Protein AF-A0A5B8MC47-F1 (afdb_monomer_lite)

Secondary structure (DSSP, 8-state):
-BTTB--EEEEEE-TT-----HHHHHHTTGGGHHHHH-HHHHHHHHHHHHHHHHHHGGGTTSEEEEEEEE-GGGTTSSHHHHHHHHHHHHHHHTT--EEEEES-HHHHHHHHTTT-EEEEEEEEEETTEEEEEEEEEE---------S------PPPS---PPPGGGTTS----HHHHHHHHHHTTT-S---------------------TTS-TT--SS---EEEE-SBTTTBB-S-SSS--B--TTHHHHHHHHHHTT-EEEEE---S-HHHHHHHHHHHS-HHHHTTTSSTTEE-S-SSTHHHHHHHHHHTTGGG-GGGEEEEES-GGGHHHHHTTT--EEE-BTTTB--HHHHHHHHHHHHHH-TT--

Foldseek 3Di:
DPPLDCQWDKDWAALPDDDQDPVNCVVVPVVCCCVVPNPVVVVLVVVVVVVVCVVCVVQSHAIEIGDIDGHPVCPPVCPSVVVCLVSLVLCLVVQHKYKYKDFDPVVVVVVVVVQKDQPDWDWDAGPNDITIMTIIMHGRDPDDPPPDDPPDPPDDPPDDPDPPPSPPNPPDDDPVRVVVVVVVVPDPDDDDDDDDDDDDDDDDDDDDDDQPPDLVPCPDDAAAEEEECALAQFADDDLAGDTDGFPCNQVLLVVCVVVRHQYAYQYLRPCPVCSLVVCVVPYDVVNSVSHPDQLHHYNDPQRLVSLVSNCVVRVCQVFQLSYEYEYQDPVCVVSCVVSVYHYFHAHSVRHHHNVRSVVRNVSSQVRGSNHD

InterPro domains:
  IPR000182 GNAT domain [PF13508] (62-117)
  IPR000182 GNAT domain [PS51186] (65-140)
  IPR016181 Acyl-CoA N-acyltransferase [SSF55729] (60-138)
  IPR023214 HAD superfamily [G3DSA:3.40.50.1000] (202-369)
  IPR036412 HAD-like superfamily [SSF56784] (222-352)
  IPR052523 Trichothecene Biosynthesis Acetyltransferases [PTHR42791] (65-144)

Sequence (372 aa):
MVGGELVCSFMLVPPSMQDISLWAMLVAGILKLPFLFGLARLKRLLRAKSLEEGALNEWGSAFRVERMVVSPAMQGRGIGTRALQLAVEEADAAGQAVALSTNEERNVTFYSRLGFEVAQSMAREIDGESYHVWHMIRKPSSGTSVGGGWWEPRQPARERYGCPRALREVVKMKPADLFAVVMLASTLGSACAVAGSEGNETAAAFRSSAEESEASQCTTRRNVCIFDFDHTLKNGCCYHCCGVLPREAVSAVNECTAKGFDIAIASANLNYNFVRQFLSENFPPELTDKLYTEAVQTGQSYKTKSLTAVLRHYELESNPECAVFFDDLWSNKKYADSVGIPFEKVNPDYGVSMSNVKTGIGKARENCRCGV

pLDDT: mean 70.41, std 23.56, range [21.62, 97.88]

Organism: NCBI:txid1764295

Structure (mmCIF, N/CA/C/O backbone):
data_AF-A0A5B8MC47-F1
#
_entry.id   AF-A0A5B8MC47-F1
#
loop_
_atom_site.group_PDB
_atom_site.id
_atom_site.type_symbol
_atom_site.label_atom_id
_atom_site.label_alt_id
_atom_site.label_comp_id
_atom_site.label_asym_id
_atom_site.label_entity_id
_atom_site.label_seq_id
_atom_site.pdbx_PDB_ins_code
_atom_site.Cartn_x
_atom_site.Cartn_y
_atom_site.Cartn_z
_atom_site.occupancy
_atom_site.B_iso_or_equiv
_atom_site.auth_seq_id
_atom_site.auth_comp_id
_atom_site.auth_asym_id
_atom_site.auth_atom_id
_atom_site.pdbx_PDB_model_num
ATOM 1 N N . MET A 1 1 ? -0.664 0.773 -20.779 1.00 50.91 1 MET A N 1
ATOM 2 C CA . MET A 1 1 ? -1.265 -0.241 -21.676 1.00 50.91 1 MET A CA 1
ATOM 3 C C . MET A 1 1 ? -1.882 0.440 -22.888 1.00 50.91 1 MET A C 1
ATOM 5 O O . MET A 1 1 ? -2.030 1.658 -22.861 1.00 50.91 1 MET A O 1
ATOM 9 N N . VAL A 1 2 ? -2.195 -0.306 -23.948 1.00 56.31 2 VAL A N 1
ATOM 10 C CA . VAL A 1 2 ? -2.880 0.199 -25.156 1.00 56.31 2 VAL A CA 1
ATOM 11 C C . VAL A 1 2 ? -4.042 -0.743 -25.448 1.00 56.31 2 VAL A C 1
ATOM 13 O O . VAL A 1 2 ? -3.845 -1.949 -25.439 1.00 56.31 2 VAL A O 1
ATOM 16 N N . GLY A 1 3 ? -5.257 -0.217 -25.627 1.00 67.06 3 GLY A N 1
ATOM 17 C CA . GLY A 1 3 ? -6.453 -1.030 -25.909 1.00 67.06 3 GLY A CA 1
ATOM 18 C C . GLY A 1 3 ? -6.905 -1.998 -24.801 1.00 67.06 3 GLY A C 1
ATOM 19 O O . GLY A 1 3 ? -7.859 -2.728 -25.023 1.00 67.06 3 GLY A O 1
ATOM 20 N N . GLY A 1 4 ? -6.249 -2.000 -23.633 1.00 66.12 4 GLY A N 1
ATOM 21 C CA . GLY A 1 4 ? -6.413 -3.019 -22.582 1.00 66.12 4 GLY A CA 1
ATOM 22 C C . GLY A 1 4 ? -5.223 -3.985 -22.464 1.00 66.12 4 GLY A C 1
ATOM 23 O O . GLY A 1 4 ? -5.138 -4.733 -21.499 1.00 66.12 4 GLY A O 1
ATOM 24 N N . GLU A 1 5 ? -4.250 -3.937 -23.381 1.00 62.88 5 GLU A N 1
ATOM 25 C CA . GLU A 1 5 ? -3.132 -4.890 -23.424 1.00 62.88 5 GLU A CA 1
ATOM 26 C C . GLU A 1 5 ? -1.832 -4.380 -22.777 1.00 62.88 5 GLU A C 1
ATOM 28 O O . GLU A 1 5 ? -1.440 -3.206 -22.914 1.00 62.88 5 GLU A O 1
ATOM 33 N N . LEU A 1 6 ? -1.100 -5.300 -22.131 1.00 73.69 6 LEU A N 1
ATOM 34 C CA . LEU A 1 6 ? 0.202 -5.055 -21.500 1.00 73.69 6 LEU A CA 1
ATOM 35 C C . LEU A 1 6 ? 1.326 -4.933 -22.540 1.00 73.69 6 LEU A C 1
ATOM 37 O O . LEU A 1 6 ? 2.169 -5.808 -22.712 1.00 73.69 6 LEU A O 1
ATOM 41 N N . VAL A 1 7 ? 1.346 -3.800 -23.240 1.00 82.12 7 VAL A N 1
ATOM 42 C CA . VAL A 1 7 ? 2.331 -3.520 -24.297 1.00 82.12 7 VAL A CA 1
ATOM 43 C C . VAL A 1 7 ? 3.724 -3.126 -23.790 1.00 82.12 7 VAL A C 1
ATOM 45 O O . VAL A 1 7 ? 4.652 -3.071 -24.593 1.00 82.12 7 VAL A O 1
ATOM 48 N N . CYS A 1 8 ? 3.883 -2.810 -22.501 1.00 80.31 8 CYS A N 1
ATOM 49 C CA . CYS A 1 8 ? 5.150 -2.385 -21.897 1.00 80.31 8 CYS A CA 1
ATOM 50 C C . CYS A 1 8 ? 5.141 -2.638 -20.383 1.00 80.31 8 CYS A C 1
ATOM 52 O O . CYS A 1 8 ? 4.118 -2.391 -19.743 1.00 80.31 8 CYS A O 1
ATOM 54 N N . SER A 1 9 ? 6.272 -3.070 -19.822 1.00 84.56 9 SER A N 1
ATOM 55 C CA . SER A 1 9 ? 6.487 -3.271 -18.382 1.00 84.56 9 SER A CA 1
ATOM 56 C C . SER A 1 9 ? 7.957 -3.034 -18.018 1.00 84.56 9 SER A C 1
ATOM 58 O O . SER A 1 9 ? 8.832 -3.289 -18.841 1.00 84.56 9 SER A O 1
ATOM 60 N N . PHE A 1 10 ? 8.224 -2.548 -16.806 1.00 86.62 10 PHE A N 1
ATOM 61 C CA . PHE A 1 10 ? 9.552 -2.464 -16.187 1.00 86.62 10 PHE A CA 1
ATOM 62 C C . PHE A 1 10 ? 9.398 -2.395 -14.661 1.00 86.62 10 PHE A C 1
ATOM 64 O O . PHE A 1 10 ? 8.302 -2.152 -14.155 1.00 86.62 10 PHE A O 1
ATOM 71 N N . MET A 1 11 ? 10.494 -2.569 -13.925 1.00 82.38 11 MET A N 1
ATOM 72 C CA . MET A 1 11 ? 10.589 -2.225 -12.505 1.00 82.38 11 MET A CA 1
ATOM 73 C C . MET A 1 11 ? 11.627 -1.125 -12.307 1.00 82.38 11 MET A C 1
ATOM 75 O O . MET A 1 11 ? 12.711 -1.189 -12.882 1.00 82.38 11 MET A O 1
ATOM 79 N N . LEU A 1 12 ? 11.293 -0.143 -11.471 1.00 82.94 12 LEU A N 1
ATOM 80 C CA . LEU A 1 12 ? 12.236 0.824 -10.922 1.00 82.94 12 LEU A CA 1
ATOM 81 C C . LEU A 1 12 ? 12.471 0.463 -9.455 1.00 82.94 12 LEU A C 1
ATOM 83 O O . LEU A 1 12 ? 11.533 0.461 -8.658 1.00 82.94 12 LEU A O 1
ATOM 87 N N . VAL A 1 13 ? 13.708 0.117 -9.114 1.00 79.06 13 VAL A N 1
ATOM 88 C CA . VAL A 1 13 ? 14.089 -0.374 -7.788 1.00 79.06 13 VAL A CA 1
ATOM 89 C C . VAL A 1 13 ? 14.951 0.686 -7.095 1.00 79.06 13 VAL A C 1
ATOM 91 O O . VAL A 1 13 ? 15.986 1.057 -7.649 1.00 79.06 13 VAL A O 1
ATOM 94 N N . PRO A 1 14 ? 14.556 1.216 -5.922 1.00 76.19 14 PRO A N 1
ATOM 95 C CA . PRO A 1 14 ? 15.336 2.235 -5.225 1.00 76.19 14 PRO A CA 1
ATOM 96 C C . PRO A 1 14 ? 16.608 1.642 -4.592 1.00 76.19 14 PRO A C 1
ATOM 98 O O . PRO A 1 14 ? 16.605 0.464 -4.220 1.00 76.19 14 PRO A O 1
ATOM 101 N N . PRO A 1 15 ? 17.667 2.447 -4.378 1.00 67.62 15 PRO A N 1
ATOM 102 C CA . PRO A 1 15 ? 18.911 1.985 -3.748 1.00 67.62 15 PRO A CA 1
ATOM 103 C C . PRO A 1 15 ? 18.713 1.442 -2.323 1.00 67.62 15 PRO A C 1
ATOM 105 O O . PRO A 1 15 ? 19.468 0.588 -1.869 1.00 67.62 15 PRO A O 1
ATOM 108 N N . SER A 1 16 ? 17.656 1.870 -1.626 1.00 61.38 16 SER A N 1
ATOM 109 C CA . SER A 1 16 ? 17.270 1.350 -0.307 1.00 61.38 16 SER A CA 1
ATOM 110 C C . SER A 1 16 ? 16.748 -0.096 -0.318 1.00 61.38 16 SER A C 1
ATOM 112 O O . SER A 1 16 ? 16.614 -0.697 0.750 1.00 61.38 16 SER A O 1
ATOM 114 N N . MET A 1 17 ? 16.456 -0.680 -1.487 1.00 60.41 17 MET A N 1
ATOM 115 C CA . MET A 1 17 ? 16.008 -2.068 -1.605 1.00 60.41 17 MET A CA 1
ATOM 116 C C . MET A 1 17 ? 17.203 -3.030 -1.679 1.00 60.41 17 MET A C 1
ATOM 118 O O . MET A 1 17 ? 17.739 -3.315 -2.755 1.00 60.41 17 MET A O 1
ATOM 122 N N . GLN A 1 18 ? 17.581 -3.527 -0.498 1.00 53.50 18 GLN A N 1
ATOM 123 C CA . GLN A 1 18 ? 18.556 -4.603 -0.297 1.00 53.50 18 GLN A CA 1
ATOM 124 C C . GLN A 1 18 ? 18.070 -5.942 -0.881 1.00 53.50 18 GLN A C 1
ATOM 126 O O . GLN A 1 18 ? 16.878 -6.134 -1.137 1.00 53.50 18 GLN A O 1
ATOM 131 N N . ASP A 1 19 ? 19.002 -6.878 -1.062 1.00 55.16 19 ASP A N 1
ATOM 132 C CA . ASP A 1 19 ? 18.740 -8.181 -1.672 1.00 55.16 19 ASP A CA 1
ATOM 133 C C . ASP A 1 19 ? 17.694 -9.033 -0.941 1.00 55.16 19 ASP A C 1
ATOM 135 O O . ASP A 1 19 ? 17.570 -9.045 0.287 1.00 55.16 19 ASP A O 1
ATOM 139 N N . ILE A 1 20 ? 16.964 -9.827 -1.730 1.00 57.72 20 ILE A N 1
ATOM 140 C CA . ILE A 1 20 ? 15.978 -10.786 -1.227 1.00 57.72 20 ILE A CA 1
ATOM 141 C C . ILE A 1 20 ? 16.699 -11.826 -0.362 1.00 57.72 20 ILE A C 1
ATOM 143 O O . ILE A 1 20 ? 17.492 -12.624 -0.863 1.00 57.72 20 ILE A O 1
ATOM 147 N N . SER A 1 21 ? 16.396 -11.843 0.938 1.00 58.47 21 SER A N 1
ATOM 148 C CA . SER A 1 21 ? 17.056 -12.741 1.887 1.00 58.47 21 SER A CA 1
ATOM 149 C C . SER A 1 21 ? 16.842 -14.221 1.545 1.00 58.47 21 SER A C 1
ATOM 151 O O . SER A 1 21 ? 15.794 -14.622 1.032 1.00 58.47 21 SER A O 1
ATOM 153 N N . LEU A 1 22 ? 17.809 -15.069 1.914 1.00 59.72 22 LEU A N 1
ATOM 154 C CA . LEU A 1 22 ? 17.725 -16.524 1.720 1.00 59.72 22 LEU A CA 1
ATOM 155 C C . LEU A 1 22 ? 16.450 -17.130 2.336 1.00 59.72 22 LEU A C 1
ATOM 157 O O . LEU A 1 22 ? 15.895 -18.085 1.795 1.00 59.72 22 LEU A O 1
ATOM 161 N N . TRP A 1 23 ? 15.946 -16.546 3.430 1.00 60.00 23 TRP A N 1
ATOM 162 C CA . TRP A 1 23 ? 14.679 -16.952 4.039 1.00 60.00 23 TRP A CA 1
ATOM 163 C C . TRP A 1 23 ? 13.461 -16.558 3.193 1.00 60.00 23 TRP A C 1
ATOM 165 O O . TRP A 1 23 ? 12.565 -17.376 2.995 1.00 60.00 23 TRP A O 1
ATOM 175 N N . ALA A 1 24 ? 13.438 -15.350 2.623 1.00 63.28 24 ALA A N 1
ATOM 176 C CA . ALA A 1 24 ? 12.392 -14.955 1.682 1.00 63.28 24 ALA A CA 1
ATOM 177 C C . ALA A 1 24 ? 12.417 -15.825 0.409 1.00 63.28 24 ALA A C 1
ATOM 179 O O . ALA A 1 24 ? 11.361 -16.224 -0.073 1.00 63.28 24 ALA A O 1
ATOM 180 N N . MET A 1 25 ? 13.602 -16.210 -0.081 1.00 64.62 25 MET A N 1
ATOM 181 C CA . MET A 1 25 ? 13.759 -17.166 -1.188 1.00 64.62 25 MET A CA 1
ATOM 182 C C . MET A 1 25 ? 13.233 -18.570 -0.820 1.00 64.62 25 MET A C 1
ATOM 184 O O . MET A 1 25 ? 12.537 -19.197 -1.622 1.00 64.62 25 MET A O 1
ATOM 188 N N . LEU A 1 26 ? 13.503 -19.051 0.400 1.00 70.69 26 LEU A N 1
ATOM 189 C CA . LEU A 1 26 ? 12.953 -20.305 0.938 1.00 70.69 26 LEU A CA 1
ATOM 190 C C . LEU A 1 26 ? 11.420 -20.283 1.007 1.00 70.69 26 LEU A C 1
ATOM 192 O O . LEU A 1 26 ? 10.779 -21.188 0.472 1.00 70.69 26 LEU A O 1
ATOM 196 N N . VAL A 1 27 ? 10.833 -19.238 1.598 1.00 66.94 27 VAL A N 1
ATOM 197 C CA . VAL A 1 27 ? 9.373 -19.074 1.738 1.00 66.94 27 VAL A CA 1
ATOM 198 C C . VAL A 1 27 ? 8.685 -18.866 0.381 1.00 66.94 27 VAL A C 1
ATOM 200 O O . VAL A 1 27 ? 7.601 -19.401 0.160 1.00 66.94 27 VAL A O 1
ATOM 203 N N . ALA A 1 28 ? 9.340 -18.194 -0.573 1.00 65.50 28 ALA A N 1
ATOM 204 C CA . ALA A 1 28 ? 8.902 -18.114 -1.971 1.00 65.50 28 ALA A CA 1
ATOM 205 C C . ALA A 1 28 ? 9.003 -19.457 -2.730 1.00 65.50 28 ALA A C 1
ATOM 207 O O . ALA A 1 28 ? 8.602 -19.550 -3.889 1.00 65.50 28 ALA A O 1
ATOM 208 N N . GLY A 1 29 ? 9.508 -20.517 -2.090 1.00 71.00 29 GLY A N 1
ATOM 209 C CA . GLY A 1 29 ? 9.496 -21.873 -2.623 1.00 71.00 29 GLY A CA 1
ATOM 210 C C . GLY A 1 29 ? 10.675 -22.216 -3.530 1.00 71.00 29 GLY A C 1
ATOM 211 O O . GLY A 1 29 ? 10.527 -23.103 -4.370 1.00 71.00 29 GLY A O 1
ATOM 212 N N . ILE A 1 30 ? 11.847 -21.583 -3.366 1.00 74.12 30 ILE A N 1
ATOM 213 C CA . ILE A 1 30 ? 13.036 -21.854 -4.202 1.00 74.12 30 ILE A CA 1
ATOM 214 C C . ILE A 1 30 ? 13.433 -23.342 -4.248 1.00 74.12 30 ILE A C 1
ATOM 216 O O . ILE A 1 30 ? 13.920 -23.820 -5.271 1.00 74.12 30 ILE A O 1
ATOM 220 N N . LEU A 1 31 ? 13.131 -24.107 -3.190 1.00 79.50 31 LEU A N 1
ATOM 221 C CA . LEU A 1 31 ? 13.326 -25.563 -3.125 1.00 79.50 31 LEU A CA 1
ATOM 222 C C . LEU A 1 31 ? 12.536 -26.349 -4.190 1.00 79.50 31 LEU A C 1
ATOM 224 O O . LEU A 1 31 ? 12.840 -27.514 -4.422 1.00 79.50 31 LEU A O 1
ATOM 228 N N . LYS A 1 32 ? 11.554 -25.736 -4.866 1.00 78.75 32 LYS A N 1
ATOM 229 C CA . LYS A 1 32 ? 10.827 -26.330 -6.001 1.00 78.75 32 LYS A CA 1
ATOM 230 C C . LYS A 1 32 ? 11.575 -26.181 -7.333 1.00 78.75 32 LYS A C 1
ATOM 232 O O . LYS A 1 32 ? 11.359 -26.984 -8.237 1.00 78.75 32 LYS A O 1
ATOM 237 N N . LEU A 1 33 ? 12.481 -25.205 -7.472 1.00 73.94 33 LEU A N 1
ATOM 238 C CA . LEU A 1 33 ? 13.196 -24.949 -8.732 1.00 73.94 33 LEU A CA 1
ATOM 239 C C . LEU A 1 33 ? 14.068 -26.121 -9.236 1.00 73.94 33 LEU A C 1
ATOM 241 O O . LEU A 1 33 ? 14.064 -26.339 -10.449 1.00 73.94 33 LEU A O 1
ATOM 245 N N . PRO A 1 34 ? 14.764 -26.915 -8.389 1.00 76.25 34 PRO A N 1
ATOM 246 C CA . PRO A 1 34 ? 15.485 -28.106 -8.845 1.00 76.25 34 PRO A CA 1
ATOM 247 C C . PRO A 1 34 ? 14.588 -29.109 -9.580 1.00 76.25 34 PRO A C 1
ATOM 249 O O . PRO A 1 34 ? 15.026 -29.713 -10.554 1.00 76.25 34 PRO A O 1
ATOM 252 N N . PHE A 1 35 ? 13.337 -29.253 -9.136 1.00 77.94 35 PHE A N 1
ATOM 253 C CA . PHE A 1 35 ? 12.362 -30.196 -9.687 1.00 77.94 35 PHE A CA 1
ATOM 254 C C . PHE A 1 35 ? 11.653 -29.650 -10.934 1.00 77.94 35 PHE A C 1
ATOM 256 O O . PHE A 1 35 ? 11.329 -30.416 -11.833 1.00 77.94 35 PHE A O 1
ATOM 263 N N . LEU A 1 36 ? 11.447 -28.331 -11.009 1.00 70.19 36 LEU A N 1
ATOM 264 C CA . LEU A 1 36 ? 10.806 -27.670 -12.152 1.00 70.19 36 LEU A CA 1
ATOM 265 C C . LEU A 1 36 ? 11.757 -27.450 -13.343 1.00 70.19 36 LEU A C 1
ATOM 267 O O . LEU A 1 36 ? 11.320 -27.500 -14.490 1.00 70.19 36 LEU A O 1
ATOM 271 N N . PHE A 1 37 ? 13.049 -27.201 -13.092 1.00 68.25 37 PHE A N 1
ATOM 272 C CA . PHE A 1 37 ? 14.006 -26.790 -14.134 1.00 68.25 37 PHE A CA 1
ATOM 273 C C . PHE A 1 37 ? 15.247 -27.684 -14.247 1.00 68.25 37 PHE A C 1
ATOM 275 O O . PHE A 1 37 ? 15.995 -27.566 -15.219 1.00 68.25 37 PHE A O 1
ATOM 282 N N . GLY A 1 38 ? 15.474 -28.585 -13.291 1.00 78.31 38 GLY A N 1
ATOM 283 C CA . GLY A 1 38 ? 16.689 -29.389 -13.203 1.00 78.31 38 GLY A CA 1
ATOM 284 C C . GLY A 1 38 ? 17.870 -28.616 -12.603 1.00 78.31 38 GLY A C 1
ATOM 285 O O . GLY A 1 38 ? 18.055 -27.416 -12.829 1.00 78.31 38 GLY A O 1
ATOM 286 N N . LEU A 1 39 ? 18.717 -29.330 -11.855 1.00 78.25 39 LEU A N 1
ATOM 287 C CA . LEU A 1 39 ? 19.864 -28.757 -11.135 1.00 78.25 39 LEU A CA 1
ATOM 288 C C . LEU A 1 39 ? 20.823 -27.962 -12.038 1.00 78.25 39 LEU A C 1
ATOM 290 O O . LEU A 1 39 ? 21.340 -26.934 -11.611 1.00 78.25 39 LEU A O 1
ATOM 294 N N . ALA A 1 40 ? 21.030 -28.390 -13.288 1.00 71.31 40 ALA A N 1
ATOM 295 C CA . ALA A 1 40 ? 21.899 -27.691 -14.237 1.00 71.31 40 ALA A CA 1
ATOM 296 C C . ALA A 1 40 ? 21.377 -26.286 -14.597 1.00 71.31 40 ALA A C 1
ATOM 298 O O . ALA A 1 40 ? 22.128 -25.313 -14.522 1.00 71.31 40 ALA A O 1
ATOM 299 N N . ARG A 1 41 ? 20.079 -26.150 -14.918 1.00 66.62 41 ARG A N 1
ATOM 300 C CA . ARG A 1 41 ? 19.482 -24.850 -15.278 1.00 66.62 41 ARG A CA 1
ATOM 301 C C . ARG A 1 41 ? 19.415 -23.916 -14.070 1.00 66.62 41 ARG A C 1
ATOM 303 O O . ARG A 1 41 ? 19.732 -22.737 -14.201 1.00 66.62 41 ARG A O 1
ATOM 310 N N . LEU A 1 42 ? 19.099 -24.452 -12.886 1.00 70.06 42 LEU A N 1
ATOM 311 C CA . LEU A 1 42 ? 19.147 -23.691 -11.634 1.00 70.06 42 LEU A CA 1
ATOM 312 C C . LEU A 1 42 ? 20.570 -23.201 -11.314 1.00 70.06 42 LEU A C 1
ATOM 314 O O . LEU A 1 42 ? 20.747 -22.038 -10.963 1.00 70.06 42 LEU A O 1
ATOM 318 N N . LYS A 1 43 ? 21.595 -24.048 -11.485 1.00 71.00 43 LYS A N 1
ATOM 319 C CA . LYS A 1 43 ? 23.004 -23.667 -11.289 1.00 71.00 43 LYS A CA 1
ATOM 320 C C . LYS A 1 43 ? 23.429 -22.543 -12.242 1.00 71.00 43 LYS A C 1
ATOM 322 O O . LYS A 1 43 ? 24.125 -21.628 -11.806 1.00 71.00 43 LYS A O 1
ATOM 327 N N . ARG A 1 44 ? 22.983 -22.575 -13.505 1.00 66.50 44 ARG A N 1
ATOM 328 C CA . ARG A 1 44 ? 23.232 -21.503 -14.486 1.00 66.50 44 ARG A CA 1
ATOM 329 C C . ARG A 1 44 ? 22.546 -20.188 -14.088 1.00 66.50 44 ARG A C 1
ATOM 331 O O . ARG A 1 44 ? 23.191 -19.145 -14.101 1.00 66.50 44 ARG A O 1
ATOM 338 N N . LEU A 1 45 ? 21.285 -20.246 -13.648 1.00 66.38 45 LEU A N 1
ATOM 339 C CA . LEU A 1 45 ? 20.525 -19.083 -13.166 1.00 66.38 45 LEU A CA 1
ATOM 340 C C . LEU A 1 45 ? 21.169 -18.442 -11.924 1.00 66.38 45 LEU A C 1
ATOM 342 O O . LEU A 1 45 ? 21.353 -17.227 -11.883 1.00 66.38 45 LEU A O 1
ATOM 346 N N . LEU A 1 46 ? 21.554 -19.245 -10.926 1.00 67.94 46 LEU A N 1
ATOM 347 C CA . LEU A 1 46 ? 22.189 -18.743 -9.701 1.00 67.94 46 LEU A CA 1
ATOM 348 C C . LEU A 1 46 ? 23.576 -18.135 -9.968 1.00 67.94 46 LEU A C 1
ATOM 350 O O . LEU A 1 46 ? 23.898 -17.097 -9.396 1.00 67.94 46 LEU A O 1
ATOM 354 N N . ARG A 1 47 ? 24.364 -18.726 -10.880 1.00 66.50 47 ARG A N 1
ATOM 355 C CA . ARG A 1 47 ? 25.626 -18.136 -11.359 1.00 66.50 47 ARG A CA 1
ATOM 356 C C . ARG A 1 47 ? 25.398 -16.767 -11.998 1.00 66.50 47 ARG A C 1
ATOM 358 O O . ARG A 1 47 ? 26.068 -15.816 -11.607 1.00 66.50 47 ARG A O 1
ATOM 365 N N . ALA A 1 48 ? 24.444 -16.657 -12.925 1.00 62.94 48 ALA A N 1
ATOM 366 C CA . ALA A 1 48 ? 24.119 -15.392 -13.583 1.00 62.94 48 ALA A CA 1
ATOM 367 C C . ALA A 1 48 ? 23.737 -14.298 -12.567 1.00 62.94 48 ALA A C 1
ATOM 369 O O . ALA A 1 48 ? 24.308 -13.212 -12.618 1.00 62.94 48 ALA A O 1
ATOM 370 N N . LYS A 1 49 ? 22.881 -14.618 -11.582 1.00 63.75 49 LYS A N 1
ATOM 371 C CA . LYS A 1 49 ? 22.508 -13.701 -10.487 1.00 63.75 49 LYS A CA 1
ATOM 372 C C . LYS A 1 49 ? 23.739 -13.186 -9.722 1.00 63.75 49 LYS A C 1
ATOM 374 O O . LYS A 1 49 ? 23.956 -11.980 -9.667 1.00 63.75 49 LYS A O 1
ATOM 379 N N . SER A 1 50 ? 24.603 -14.091 -9.248 1.00 59.53 50 SER A N 1
ATOM 380 C CA . SER A 1 50 ? 25.821 -13.722 -8.498 1.00 59.53 50 SER A CA 1
ATOM 381 C C . SER A 1 50 ? 26.836 -12.888 -9.294 1.00 59.53 50 SER A C 1
ATOM 383 O O . SER A 1 50 ? 27.634 -12.150 -8.720 1.00 59.53 50 SER A O 1
ATOM 385 N N . LEU A 1 51 ? 26.810 -12.997 -10.625 1.00 57.59 51 LEU A N 1
ATOM 386 C CA . LEU A 1 51 ? 27.676 -12.243 -11.530 1.00 57.59 51 LEU A CA 1
ATOM 387 C C . LEU A 1 51 ? 27.141 -10.828 -11.820 1.00 57.59 51 LEU A C 1
ATOM 389 O O . LEU A 1 51 ? 27.925 -9.952 -12.191 1.00 57.59 51 LEU A O 1
ATOM 393 N N . GLU A 1 52 ? 25.837 -10.603 -11.662 1.00 55.69 52 GLU A N 1
ATOM 394 C CA . GLU A 1 52 ? 25.166 -9.316 -11.879 1.00 55.69 52 GLU A CA 1
ATOM 395 C C . GLU A 1 52 ? 25.159 -8.451 -10.604 1.00 55.69 52 GLU A C 1
ATOM 397 O O . GLU A 1 52 ? 25.471 -7.260 -10.662 1.00 55.69 52 GLU A O 1
ATOM 402 N N . GLU A 1 53 ? 24.930 -9.071 -9.440 1.00 53.69 53 GLU A N 1
ATOM 403 C CA . GLU A 1 53 ? 24.997 -8.434 -8.111 1.00 53.69 53 GLU A CA 1
ATOM 404 C C . GLU A 1 53 ? 26.342 -7.733 -7.864 1.00 53.69 53 GLU A C 1
ATOM 406 O O . GLU A 1 53 ? 26.385 -6.600 -7.384 1.00 53.69 53 GLU A O 1
ATOM 411 N N . GLY A 1 54 ? 27.452 -8.378 -8.239 1.00 53.31 54 GLY A N 1
ATOM 412 C CA . GLY A 1 54 ? 28.800 -7.848 -8.017 1.00 53.31 54 GLY A CA 1
ATOM 413 C C . GLY A 1 54 ? 29.101 -6.528 -8.739 1.00 53.31 54 GLY A C 1
ATOM 414 O O . GLY A 1 54 ? 29.900 -5.751 -8.233 1.00 53.31 54 GLY A O 1
ATOM 415 N N . ALA A 1 55 ? 28.461 -6.257 -9.883 1.00 53.03 55 ALA A N 1
ATOM 416 C CA . ALA A 1 55 ? 28.670 -5.022 -10.647 1.00 53.03 55 ALA A CA 1
ATOM 417 C C . ALA A 1 55 ? 27.703 -3.900 -10.230 1.00 53.03 55 ALA A C 1
ATOM 419 O O . ALA A 1 55 ? 28.078 -2.732 -10.187 1.00 53.03 55 ALA A O 1
ATOM 420 N N . LEU A 1 56 ? 26.457 -4.242 -9.884 1.00 53.12 56 LEU A N 1
ATOM 421 C CA . LEU A 1 56 ? 25.449 -3.252 -9.484 1.00 53.12 56 LEU A CA 1
ATOM 422 C C . LEU A 1 56 ? 25.689 -2.694 -8.070 1.00 53.12 56 LEU A C 1
ATOM 424 O O . LEU A 1 56 ? 25.282 -1.568 -7.786 1.00 53.12 56 LEU A O 1
ATOM 428 N N . ASN A 1 57 ? 26.387 -3.436 -7.204 1.00 54.34 57 ASN A N 1
ATOM 429 C CA . ASN A 1 57 ? 26.741 -2.988 -5.854 1.00 54.34 57 ASN A CA 1
ATOM 430 C C . ASN A 1 57 ? 27.737 -1.811 -5.820 1.00 54.34 57 ASN A C 1
ATOM 432 O O . ASN A 1 57 ? 27.722 -1.046 -4.856 1.00 54.34 57 ASN A O 1
ATOM 436 N N . GLU A 1 58 ? 28.542 -1.590 -6.869 1.00 56.41 58 GLU A N 1
ATOM 437 C CA . GLU A 1 58 ? 29.389 -0.386 -6.975 1.00 56.41 58 GLU A CA 1
ATOM 438 C C . GLU A 1 58 ? 28.558 0.907 -7.100 1.00 56.41 58 GLU A C 1
ATOM 440 O O . GLU A 1 58 ? 29.048 1.997 -6.807 1.00 56.41 58 GLU A O 1
ATOM 445 N N . TRP A 1 59 ? 27.280 0.796 -7.483 1.00 65.50 59 TRP A N 1
ATOM 446 C CA . TRP A 1 59 ? 26.339 1.910 -7.630 1.00 65.50 59 TRP A CA 1
ATOM 447 C C . TRP A 1 59 ? 25.193 1.833 -6.612 1.00 65.50 59 TRP A C 1
ATOM 449 O O . TRP A 1 59 ? 24.051 2.161 -6.926 1.00 65.50 59 TRP A O 1
ATOM 459 N N . GLY A 1 60 ? 25.490 1.435 -5.369 1.00 60.75 60 GLY A N 1
ATOM 460 C CA . GLY A 1 60 ? 24.515 1.270 -4.277 1.00 60.75 60 GLY A CA 1
ATOM 461 C C . GLY A 1 60 ? 23.708 2.517 -3.858 1.00 60.75 60 GLY A C 1
ATOM 462 O O . GLY A 1 60 ? 22.900 2.429 -2.940 1.00 60.75 60 GLY A O 1
ATOM 463 N N . SER A 1 61 ? 23.900 3.668 -4.513 1.00 71.38 61 SER A N 1
ATOM 464 C CA . SER A 1 61 ? 23.100 4.899 -4.381 1.00 71.38 61 SER A CA 1
ATOM 465 C C . SER A 1 61 ? 22.305 5.265 -5.650 1.00 71.38 61 SER A C 1
ATOM 467 O O . SER A 1 61 ? 21.735 6.351 -5.732 1.00 71.38 61 SER A O 1
ATOM 469 N N . ALA A 1 62 ? 22.254 4.379 -6.648 1.00 82.06 62 ALA A N 1
ATOM 470 C CA . ALA A 1 62 ? 21.458 4.545 -7.861 1.00 82.06 62 ALA A CA 1
ATOM 471 C C . ALA A 1 62 ? 20.136 3.763 -7.788 1.00 82.06 62 ALA A C 1
ATOM 473 O O . ALA A 1 62 ? 20.066 2.661 -7.240 1.00 82.06 62 ALA A O 1
ATOM 474 N N . PHE A 1 63 ? 19.091 4.297 -8.420 1.00 85.62 63 PHE A N 1
ATOM 475 C CA . PHE A 1 63 ? 17.925 3.499 -8.792 1.00 85.62 63 PHE A CA 1
ATOM 476 C C . PHE A 1 63 ? 18.314 2.477 -9.867 1.00 85.62 63 PHE A C 1
ATOM 478 O O . PHE A 1 63 ? 19.090 2.799 -10.763 1.00 85.62 63 PHE A O 1
ATOM 485 N N . ARG A 1 64 ? 17.740 1.272 -9.845 1.00 86.50 64 ARG A N 1
ATOM 486 C CA . ARG A 1 64 ? 17.931 0.257 -10.895 1.00 86.50 64 ARG A CA 1
ATOM 487 C C . ARG A 1 64 ? 16.688 0.134 -11.769 1.00 86.50 64 ARG A C 1
ATOM 489 O O . ARG A 1 64 ? 15.584 -0.011 -11.245 1.00 86.50 64 ARG A O 1
ATOM 496 N N . VAL A 1 65 ? 16.860 0.139 -13.090 1.00 87.62 65 VAL A N 1
ATOM 497 C CA . VAL A 1 65 ? 15.820 -0.286 -14.041 1.00 87.62 65 VAL A CA 1
ATOM 498 C C . VAL A 1 65 ? 16.005 -1.772 -14.323 1.00 87.62 65 VAL A C 1
ATOM 500 O O . VAL A 1 65 ? 16.996 -2.184 -14.922 1.00 87.62 65 VAL A O 1
ATOM 503 N N . GLU A 1 66 ? 15.035 -2.581 -13.906 1.00 83.44 66 GLU A N 1
ATOM 504 C CA . GLU A 1 66 ? 15.054 -4.037 -14.050 1.00 83.44 66 GLU A CA 1
ATOM 505 C C . GLU A 1 66 ? 13.888 -4.519 -14.934 1.00 83.44 66 GLU A C 1
ATOM 507 O O . GLU A 1 66 ? 12.786 -3.969 -14.895 1.00 83.44 66 GLU A O 1
ATOM 512 N N . ARG A 1 67 ? 14.108 -5.599 -15.700 1.00 79.31 67 ARG A N 1
ATOM 513 C CA . ARG A 1 67 ? 13.061 -6.343 -16.443 1.00 79.31 67 ARG A CA 1
ATOM 514 C C . ARG A 1 67 ? 12.207 -5.461 -17.374 1.00 79.31 67 ARG A C 1
ATOM 516 O O . ARG A 1 67 ? 10.994 -5.635 -17.464 1.00 79.31 67 ARG A O 1
ATOM 523 N N . MET A 1 68 ? 12.852 -4.524 -18.071 1.00 84.62 68 MET A N 1
ATOM 524 C CA . MET A 1 68 ? 12.232 -3.694 -19.107 1.00 84.62 68 MET A CA 1
ATOM 525 C C . MET A 1 68 ? 11.850 -4.537 -20.334 1.00 84.62 68 MET A C 1
ATOM 527 O O . MET A 1 68 ? 12.701 -5.189 -20.935 1.00 84.62 68 MET A O 1
ATOM 531 N N . VAL A 1 69 ? 10.577 -4.499 -20.730 1.00 85.00 69 VAL A N 1
ATOM 532 C CA . VAL A 1 69 ? 10.037 -5.230 -21.888 1.00 85.00 69 VAL A CA 1
ATOM 533 C C . VAL A 1 69 ? 8.974 -4.409 -22.614 1.00 85.00 69 VAL A C 1
ATOM 535 O O . VAL A 1 69 ? 8.122 -3.779 -21.990 1.00 85.00 69 VAL A O 1
ATOM 538 N N . VAL A 1 70 ? 8.978 -4.479 -23.948 1.00 82.69 70 VAL A N 1
ATOM 539 C CA . VAL A 1 70 ? 7.941 -3.919 -24.834 1.00 82.69 70 VAL A CA 1
ATOM 540 C C . VAL A 1 70 ? 7.443 -5.028 -25.758 1.00 82.69 70 VAL A C 1
ATOM 542 O O . VAL A 1 70 ? 8.256 -5.715 -26.380 1.00 82.69 70 VAL A O 1
ATOM 545 N N . SER A 1 71 ? 6.121 -5.186 -25.874 1.00 80.44 71 SER A N 1
ATOM 546 C CA . SER A 1 71 ? 5.486 -6.182 -26.752 1.00 80.44 71 SER A CA 1
ATOM 547 C C . SER A 1 71 ? 6.008 -6.049 -28.194 1.00 80.44 71 SER A C 1
ATOM 549 O O . SER A 1 71 ? 5.991 -4.929 -28.715 1.00 80.44 71 SER A O 1
ATOM 551 N N . PRO A 1 72 ? 6.456 -7.133 -28.865 1.00 80.75 72 PRO A N 1
ATOM 552 C CA . PRO A 1 72 ? 7.114 -7.060 -30.175 1.00 80.75 72 PRO A CA 1
ATOM 553 C C . PRO A 1 72 ? 6.344 -6.264 -31.238 1.00 80.75 72 PRO A C 1
ATOM 555 O O . PRO A 1 72 ? 6.928 -5.415 -31.905 1.00 80.75 72 PRO A O 1
ATOM 558 N N . ALA A 1 73 ? 5.021 -6.440 -31.330 1.00 82.19 73 ALA A N 1
ATOM 559 C CA . ALA A 1 73 ? 4.166 -5.709 -32.277 1.00 82.19 73 ALA A CA 1
ATOM 560 C C . ALA A 1 73 ? 4.108 -4.182 -32.026 1.00 82.19 73 ALA A C 1
ATOM 562 O O . ALA A 1 73 ? 3.659 -3.415 -32.884 1.00 82.19 73 ALA A O 1
ATOM 563 N N . MET A 1 74 ? 4.557 -3.735 -30.851 1.00 80.06 74 MET A N 1
ATOM 564 C CA . MET A 1 74 ? 4.504 -2.356 -30.359 1.00 80.06 74 MET A CA 1
ATOM 565 C C . MET A 1 74 ? 5.896 -1.720 -30.193 1.00 80.06 74 MET A C 1
ATOM 567 O O . MET A 1 74 ? 5.996 -0.545 -29.827 1.00 80.06 74 MET A O 1
ATOM 571 N N . GLN A 1 75 ? 6.968 -2.455 -30.507 1.00 82.62 75 GLN A N 1
ATOM 572 C CA . GLN A 1 75 ? 8.333 -1.927 -30.575 1.00 82.62 75 GLN A CA 1
ATOM 573 C C . GLN A 1 75 ? 8.482 -0.895 -31.710 1.00 82.62 75 GLN A C 1
ATOM 575 O O . GLN A 1 75 ? 7.626 -0.768 -32.585 1.00 82.62 75 GLN A O 1
ATOM 580 N N . GLY A 1 76 ? 9.529 -0.068 -31.650 1.00 83.19 76 GLY A N 1
ATOM 581 C CA . GLY A 1 76 ? 9.751 1.051 -32.582 1.00 83.19 76 GLY A CA 1
ATOM 582 C C . GLY A 1 76 ? 8.828 2.268 -32.386 1.00 83.19 76 GLY A C 1
ATOM 583 O O . GLY A 1 76 ? 9.209 3.378 -32.738 1.00 83.19 76 GLY A O 1
ATOM 584 N N . ARG A 1 77 ? 7.659 2.116 -31.745 1.00 85.69 77 ARG A N 1
ATOM 585 C CA . ARG A 1 77 ? 6.638 3.177 -31.581 1.00 85.69 77 ARG A CA 1
ATOM 586 C C . ARG A 1 77 ? 6.906 4.176 -30.437 1.00 85.69 77 ARG A C 1
ATOM 588 O O . ARG A 1 77 ? 5.968 4.764 -29.908 1.00 85.69 77 ARG A O 1
ATOM 595 N N . GLY A 1 78 ? 8.149 4.307 -29.967 1.00 85.31 78 GLY A N 1
ATOM 596 C CA . GLY A 1 78 ? 8.528 5.195 -28.848 1.00 85.31 78 GLY A CA 1
ATOM 597 C C . GLY A 1 78 ? 7.961 4.832 -27.461 1.00 85.31 78 GLY A C 1
ATOM 598 O O . GLY A 1 78 ? 8.263 5.511 -26.482 1.00 85.31 78 GLY A O 1
ATOM 599 N N . ILE A 1 79 ? 7.173 3.755 -27.343 1.00 86.44 79 ILE A N 1
ATOM 600 C CA . ILE A 1 79 ? 6.5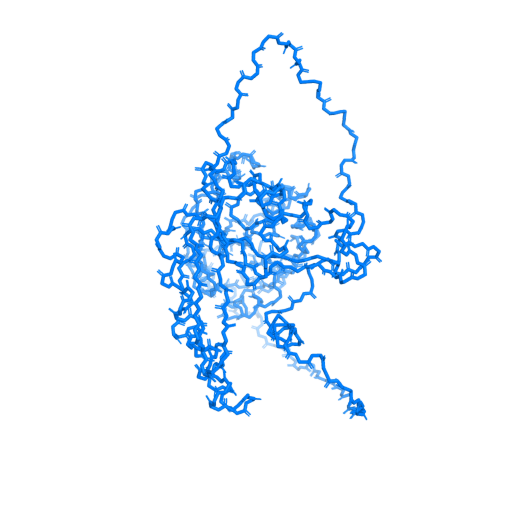05 3.346 -26.093 1.00 86.44 79 ILE A CA 1
ATOM 601 C C . ILE A 1 79 ? 7.514 3.094 -24.968 1.00 86.44 79 ILE A C 1
ATOM 603 O O . ILE A 1 79 ? 7.326 3.602 -23.866 1.00 86.44 79 ILE A O 1
ATOM 607 N N . GLY A 1 80 ? 8.604 2.374 -25.254 1.00 82.38 80 GLY A N 1
ATOM 608 C CA . GLY A 1 80 ? 9.641 2.101 -24.257 1.00 82.38 80 GLY A CA 1
ATOM 609 C C . GLY A 1 80 ? 10.365 3.364 -23.781 1.00 82.38 80 GLY A C 1
ATOM 610 O O . GLY A 1 80 ? 10.606 3.515 -22.588 1.00 82.38 80 GLY A O 1
ATOM 611 N N . THR A 1 81 ? 10.636 4.304 -24.694 1.00 85.88 81 THR A N 1
ATOM 612 C CA . THR A 1 81 ? 11.208 5.621 -24.374 1.00 85.88 81 THR A CA 1
ATOM 613 C C . THR A 1 81 ? 10.293 6.365 -23.406 1.00 85.88 81 THR A C 1
ATOM 615 O O . THR A 1 81 ? 10.738 6.776 -22.344 1.00 85.88 81 THR A O 1
ATOM 618 N N . ARG A 1 82 ? 8.994 6.464 -23.720 1.00 83.56 82 ARG A N 1
ATOM 619 C CA . ARG A 1 82 ? 8.016 7.169 -22.878 1.00 83.56 82 ARG A CA 1
ATOM 620 C C . ARG A 1 82 ? 7.767 6.489 -21.526 1.00 83.56 82 ARG A C 1
ATOM 622 O O . ARG A 1 82 ? 7.439 7.177 -20.569 1.00 83.56 82 ARG A O 1
ATOM 629 N N . ALA A 1 83 ? 7.909 5.167 -21.443 1.00 83.62 83 ALA A N 1
ATOM 630 C CA . ALA A 1 83 ? 7.797 4.432 -20.185 1.00 83.62 83 ALA A CA 1
ATOM 631 C C . ALA A 1 83 ? 8.986 4.715 -19.250 1.00 83.62 83 ALA A C 1
ATOM 633 O O . ALA A 1 83 ? 8.781 5.017 -18.078 1.00 83.62 83 ALA A O 1
ATOM 634 N N . LEU A 1 84 ? 10.213 4.676 -19.779 1.00 87.06 84 LEU A N 1
ATOM 635 C CA . LEU A 1 84 ? 11.428 4.940 -19.001 1.00 87.06 84 LEU A CA 1
ATOM 636 C C . LEU A 1 84 ? 11.649 6.420 -18.700 1.00 87.06 84 LEU A C 1
ATOM 638 O O . LEU A 1 84 ? 12.252 6.731 -17.682 1.00 87.06 84 LEU A O 1
ATOM 642 N N . GLN A 1 85 ? 11.129 7.323 -19.533 1.00 84.62 85 GLN A N 1
ATOM 643 C CA . GLN A 1 85 ? 11.154 8.762 -19.280 1.00 84.62 85 GLN A CA 1
ATOM 644 C C . GLN A 1 85 ? 10.590 9.093 -17.883 1.00 84.62 85 GLN A C 1
ATOM 646 O O . GLN A 1 85 ? 11.228 9.816 -17.131 1.00 84.62 85 GLN A O 1
ATOM 651 N N . LEU A 1 86 ? 9.480 8.454 -17.487 1.00 78.50 86 LEU A N 1
ATOM 652 C CA . LEU A 1 86 ? 8.879 8.599 -16.152 1.00 78.50 86 LEU A CA 1
ATOM 653 C C . LEU A 1 86 ? 9.802 8.099 -15.025 1.00 78.50 86 LEU A C 1
ATOM 655 O O . LEU A 1 86 ? 9.889 8.710 -13.967 1.00 78.50 86 LEU A O 1
ATOM 659 N N . ALA A 1 87 ? 10.499 6.981 -15.252 1.00 77.56 87 ALA A N 1
ATOM 660 C CA . ALA A 1 87 ? 11.432 6.398 -14.285 1.00 77.56 87 ALA A CA 1
ATOM 661 C C . ALA A 1 87 ? 12.705 7.241 -14.107 1.00 77.56 87 ALA A C 1
ATOM 663 O O . ALA A 1 87 ? 13.328 7.240 -13.048 1.00 77.56 87 ALA A O 1
ATOM 664 N N . VAL A 1 88 ? 13.085 7.947 -15.169 1.00 85.00 88 VAL A N 1
ATOM 665 C CA . VAL A 1 88 ? 14.209 8.876 -15.213 1.00 85.00 88 VAL A CA 1
ATOM 666 C C . VAL A 1 88 ? 13.844 10.215 -14.564 1.00 85.00 88 VAL A C 1
ATOM 668 O O . VAL A 1 88 ? 14.640 10.736 -13.791 1.00 85.00 88 VAL A O 1
ATOM 671 N N . GLU A 1 89 ? 12.638 10.731 -14.808 1.00 82.62 89 GLU A N 1
ATOM 672 C CA . GLU A 1 89 ? 12.105 11.950 -14.180 1.00 82.62 89 GLU A CA 1
ATOM 673 C C . GLU A 1 89 ? 11.957 11.800 -12.654 1.00 82.62 89 GLU A C 1
ATOM 675 O O . GLU A 1 89 ? 12.310 12.716 -11.914 1.00 82.62 89 GLU A O 1
ATOM 680 N N . GLU A 1 90 ? 11.527 10.629 -12.172 1.00 76.06 90 GLU A N 1
ATOM 681 C CA . GLU A 1 90 ? 11.490 10.275 -10.741 1.00 76.06 90 GLU A CA 1
ATOM 682 C C . GLU A 1 90 ? 12.889 10.343 -10.092 1.00 76.06 90 GLU A C 1
ATOM 684 O O . GLU A 1 90 ? 13.071 10.942 -9.032 1.00 76.06 90 GLU A O 1
ATOM 689 N N . ALA A 1 91 ? 13.906 9.773 -10.746 1.00 77.31 91 ALA A N 1
ATOM 690 C CA . ALA A 1 91 ? 15.276 9.783 -10.234 1.00 77.31 91 ALA A CA 1
ATOM 691 C C . ALA A 1 91 ? 15.953 11.163 -10.343 1.00 77.31 91 ALA A C 1
ATOM 693 O O . ALA A 1 91 ? 16.697 11.545 -9.439 1.00 77.31 91 ALA A O 1
ATOM 694 N N . ASP A 1 92 ? 15.655 11.932 -11.398 1.00 83.56 92 ASP A N 1
ATOM 695 C CA . ASP A 1 92 ? 16.068 13.334 -11.532 1.00 83.56 92 ASP A CA 1
ATOM 696 C C . ASP A 1 92 ? 15.491 14.185 -10.390 1.00 83.56 92 ASP A C 1
ATOM 698 O O . ASP A 1 92 ? 16.233 14.937 -9.757 1.00 83.56 92 ASP A O 1
ATOM 702 N N . ALA A 1 93 ? 14.203 14.018 -10.066 1.00 76.88 93 ALA A N 1
ATOM 703 C CA . ALA A 1 93 ? 13.555 14.702 -8.945 1.00 76.88 93 ALA A CA 1
ATOM 704 C C . ALA A 1 93 ? 14.149 14.307 -7.579 1.00 76.88 93 ALA A C 1
ATOM 706 O O . ALA A 1 93 ? 14.253 15.147 -6.685 1.00 76.88 93 ALA A O 1
ATOM 707 N N . ALA A 1 94 ? 14.592 13.056 -7.426 1.00 75.44 94 ALA A N 1
ATOM 708 C CA . ALA A 1 94 ? 15.306 12.583 -6.241 1.00 75.44 94 ALA A CA 1
ATOM 709 C C . ALA A 1 94 ? 16.790 13.012 -6.184 1.00 75.44 94 ALA A C 1
ATOM 711 O O . ALA A 1 94 ? 17.449 12.787 -5.168 1.00 75.44 94 ALA A O 1
ATOM 712 N N . GLY A 1 95 ? 17.352 13.584 -7.258 1.00 83.06 95 GLY A N 1
ATOM 713 C CA . GLY A 1 95 ? 18.787 13.872 -7.364 1.00 83.06 95 GLY A CA 1
ATOM 714 C C . GLY A 1 95 ? 19.666 12.611 -7.362 1.00 83.06 95 GLY A C 1
ATOM 715 O O . GLY A 1 95 ? 20.799 12.638 -6.880 1.00 83.06 95 GLY A O 1
ATOM 716 N N . GLN A 1 96 ? 19.142 11.486 -7.853 1.00 84.88 96 GLN A N 1
ATOM 717 C CA . GLN A 1 96 ? 19.787 10.170 -7.835 1.00 84.88 96 GLN A CA 1
ATOM 718 C C . GLN A 1 96 ? 20.165 9.718 -9.252 1.00 84.88 96 GLN A C 1
ATOM 720 O O . GLN A 1 96 ? 19.541 10.098 -10.241 1.00 84.88 96 GLN A O 1
ATOM 725 N N . ALA A 1 97 ? 21.193 8.876 -9.364 1.00 88.75 97 ALA A N 1
ATOM 726 C CA . ALA A 1 97 ? 21.525 8.234 -10.634 1.00 88.75 97 ALA A CA 1
ATOM 727 C C . ALA A 1 97 ? 20.550 7.085 -10.950 1.00 88.75 97 ALA A C 1
ATOM 729 O O . ALA A 1 97 ? 19.946 6.504 -10.045 1.00 88.75 97 ALA A O 1
ATOM 730 N N . VAL A 1 98 ? 20.448 6.714 -12.229 1.00 91.00 98 VAL A N 1
ATOM 731 C CA . VAL A 1 98 ? 19.747 5.501 -12.680 1.00 91.00 98 VAL A CA 1
ATOM 732 C C . VAL A 1 98 ? 20.742 4.556 -13.340 1.00 91.00 98 VAL A C 1
ATOM 734 O O . VAL A 1 98 ? 21.482 4.958 -14.232 1.00 91.00 98 VAL A O 1
ATOM 737 N N . ALA A 1 99 ? 20.735 3.297 -12.927 1.00 89.81 99 ALA A N 1
ATOM 738 C CA . ALA A 1 99 ? 21.567 2.218 -13.431 1.00 89.81 99 ALA A CA 1
ATOM 739 C C . ALA A 1 99 ? 20.728 1.133 -14.120 1.00 89.81 99 ALA A C 1
ATOM 741 O O . ALA A 1 99 ? 19.567 0.907 -13.769 1.00 89.81 99 ALA A O 1
ATOM 742 N N . LEU A 1 100 ? 21.329 0.421 -15.072 1.00 89.31 100 LEU A N 1
ATOM 743 C CA . LEU A 1 100 ? 20.759 -0.782 -15.682 1.00 89.31 100 LEU A CA 1
ATOM 744 C C . LEU A 1 100 ? 21.839 -1.716 -16.232 1.00 89.31 100 LEU A C 1
ATOM 746 O O . LEU A 1 100 ? 22.963 -1.297 -16.517 1.00 89.31 100 LEU A O 1
ATOM 750 N N . SER A 1 101 ? 21.466 -2.977 -16.429 1.00 83.25 101 SER A N 1
ATOM 751 C CA . SER A 1 101 ? 22.196 -3.957 -17.232 1.00 83.25 101 SER A CA 1
ATOM 752 C C . SER A 1 101 ? 21.464 -4.205 -18.557 1.00 83.25 101 SER A C 1
ATOM 754 O O . SER A 1 101 ? 20.235 -4.138 -18.649 1.00 83.25 101 SER A O 1
ATOM 756 N N . THR A 1 102 ? 22.211 -4.505 -19.617 1.00 81.94 102 THR A N 1
ATOM 757 C CA . THR A 1 102 ? 21.651 -5.074 -20.849 1.00 81.94 102 THR A CA 1
ATOM 758 C C . THR A 1 102 ? 22.645 -6.004 -21.533 1.00 81.94 102 THR A C 1
ATOM 760 O O . THR A 1 102 ? 23.853 -5.812 -21.430 1.00 81.94 102 THR A O 1
ATOM 763 N N . ASN A 1 103 ? 22.135 -7.017 -22.231 1.00 78.88 103 ASN A N 1
ATOM 764 C CA . ASN A 1 103 ? 22.911 -8.027 -22.951 1.00 78.88 103 ASN A CA 1
ATOM 765 C C . ASN A 1 103 ? 22.755 -7.951 -24.483 1.00 78.88 103 ASN A C 1
ATOM 767 O O . ASN A 1 103 ? 23.267 -8.814 -25.191 1.00 78.88 103 ASN A O 1
ATOM 771 N N . GLU A 1 104 ? 22.069 -6.931 -25.013 1.00 77.38 104 GLU A N 1
ATOM 772 C CA . GLU A 1 104 ? 21.954 -6.698 -26.458 1.00 77.38 104 GLU A CA 1
ATOM 773 C C . GLU A 1 104 ? 22.438 -5.289 -26.830 1.00 77.38 104 GLU A C 1
ATOM 775 O O . GLU A 1 104 ? 21.939 -4.287 -26.314 1.00 77.38 104 GLU A O 1
ATOM 780 N N . GLU A 1 105 ? 23.333 -5.191 -27.812 1.00 78.88 105 GLU A N 1
ATOM 781 C CA . GLU A 1 105 ? 23.911 -3.920 -28.278 1.00 78.88 105 GLU A CA 1
ATOM 782 C C . GLU A 1 105 ? 22.853 -2.925 -28.801 1.00 78.88 105 GLU A C 1
ATOM 784 O O . GLU A 1 105 ? 22.936 -1.717 -28.561 1.00 78.88 105 GLU A O 1
ATOM 789 N N . ARG A 1 106 ? 21.780 -3.424 -29.438 1.00 77.69 106 ARG A N 1
ATOM 790 C CA . ARG A 1 106 ? 20.648 -2.588 -29.888 1.00 77.69 106 ARG A CA 1
ATOM 791 C C . ARG A 1 106 ? 20.006 -1.797 -28.741 1.00 77.69 106 ARG A C 1
ATOM 793 O O . ARG A 1 106 ? 19.524 -0.685 -28.960 1.00 77.69 106 ARG A O 1
ATOM 800 N N . ASN A 1 107 ? 20.026 -2.345 -27.523 1.00 85.50 107 ASN A N 1
ATOM 801 C CA . ASN 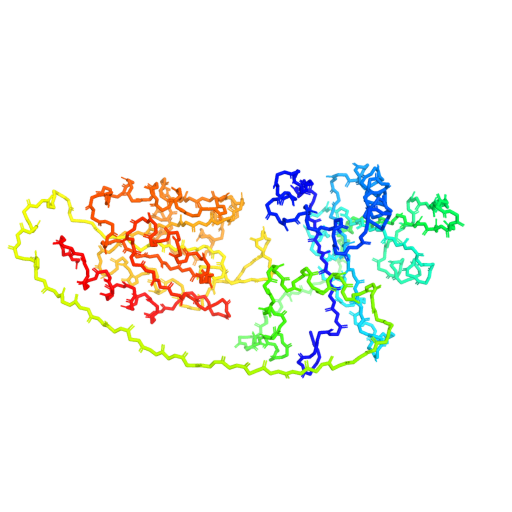A 1 107 ? 19.442 -1.705 -26.352 1.00 85.50 107 ASN A CA 1
ATOM 802 C C . ASN A 1 107 ? 20.360 -0.608 -25.805 1.00 85.50 107 ASN A C 1
ATOM 804 O O . ASN A 1 107 ? 19.852 0.410 -25.349 1.00 85.50 107 ASN A O 1
ATOM 808 N N . VAL A 1 108 ? 21.685 -0.735 -25.948 1.00 86.44 108 VAL A N 1
ATOM 809 C CA . VAL A 1 108 ? 22.647 0.338 -25.624 1.00 86.44 108 VAL A CA 1
ATOM 810 C C . VAL A 1 108 ? 22.304 1.607 -26.411 1.00 86.44 108 VAL A C 1
ATOM 812 O O . VAL A 1 108 ? 22.126 2.675 -25.831 1.00 86.44 108 VAL A O 1
ATOM 815 N N . THR A 1 109 ? 22.067 1.477 -27.721 1.00 86.69 109 THR A N 1
ATOM 816 C CA . THR A 1 109 ? 21.642 2.602 -28.580 1.00 86.69 109 THR A CA 1
ATOM 817 C C . THR A 1 109 ? 20.287 3.195 -28.162 1.00 86.69 109 THR A C 1
ATOM 819 O O . THR A 1 109 ? 20.053 4.392 -28.335 1.00 86.69 109 THR A O 1
ATOM 822 N N . PHE A 1 110 ? 19.377 2.385 -27.615 1.00 89.19 110 PHE A N 1
ATOM 823 C CA . PHE A 1 110 ? 18.090 2.845 -27.088 1.00 89.19 110 PHE A CA 1
ATOM 824 C C . PHE A 1 110 ? 18.246 3.600 -25.757 1.00 89.19 110 PHE A C 1
ATOM 826 O O . PHE A 1 110 ? 17.699 4.694 -25.620 1.00 89.19 110 PHE A O 1
ATOM 833 N N . TYR A 1 111 ? 19.030 3.075 -24.813 1.00 92.69 111 TYR A N 1
ATOM 834 C CA . TYR A 1 111 ? 19.257 3.697 -23.507 1.00 92.69 111 TYR A CA 1
ATOM 835 C C . TYR A 1 111 ? 20.116 4.967 -23.599 1.00 92.69 111 TYR A C 1
ATOM 837 O O . TYR A 1 111 ? 19.809 5.955 -22.934 1.00 92.69 111 TYR A O 1
ATOM 845 N N . SER A 1 112 ? 21.124 5.033 -24.475 1.00 89.69 112 SER A N 1
ATOM 846 C CA . SER A 1 112 ? 21.915 6.264 -24.639 1.00 89.69 112 SER A CA 1
ATOM 847 C C . SER A 1 112 ? 21.106 7.444 -25.191 1.00 89.69 112 SER A C 1
ATOM 849 O O . SER A 1 112 ? 21.412 8.589 -24.871 1.00 89.69 112 SER A O 1
ATOM 851 N N . ARG A 1 113 ? 19.996 7.203 -25.909 1.00 88.25 113 ARG A N 1
ATOM 852 C CA . ARG A 1 113 ? 19.038 8.263 -26.301 1.00 88.25 113 ARG A CA 1
ATOM 853 C C . ARG A 1 113 ? 18.231 8.834 -25.127 1.00 88.25 113 ARG A C 1
ATOM 855 O O . ARG A 1 113 ? 17.637 9.894 -25.277 1.00 88.25 113 ARG A O 1
ATOM 862 N N . LEU A 1 114 ? 18.210 8.147 -23.983 1.00 89.06 114 LEU A N 1
ATOM 863 C CA . LEU A 1 114 ? 17.630 8.611 -22.715 1.00 89.06 114 LEU A CA 1
ATOM 864 C C . LEU A 1 114 ? 18.686 9.250 -21.784 1.00 89.06 114 LEU A C 1
ATOM 866 O O . LEU A 1 114 ? 18.350 9.670 -20.678 1.00 89.06 114 LEU A O 1
ATOM 870 N N . GLY A 1 115 ? 19.953 9.333 -22.213 1.00 91.06 115 GLY A N 1
ATOM 871 C CA . GLY A 1 115 ? 21.065 9.888 -21.430 1.00 91.06 115 GLY A CA 1
ATOM 872 C C . GLY A 1 115 ? 21.874 8.864 -20.623 1.00 91.06 115 GLY A C 1
ATOM 873 O O . GLY A 1 115 ? 22.611 9.262 -19.727 1.00 91.06 115 GLY A O 1
ATOM 874 N N . PHE A 1 116 ? 21.748 7.561 -20.900 1.00 93.00 116 PHE A N 1
ATOM 875 C CA . PHE A 1 116 ? 22.570 6.535 -20.246 1.00 93.00 116 PHE A CA 1
ATOM 876 C C . PHE A 1 116 ? 23.929 6.356 -20.945 1.00 93.00 116 PHE A C 1
ATOM 878 O O . PHE A 1 116 ? 24.003 6.043 -22.137 1.00 93.00 116 PHE A O 1
ATOM 885 N N . GLU A 1 117 ? 25.006 6.495 -20.181 1.00 92.31 117 GLU A N 1
ATOM 886 C CA . GLU A 1 117 ? 26.391 6.263 -20.593 1.00 92.31 117 GLU A CA 1
ATOM 887 C C . GLU A 1 117 ? 26.782 4.805 -20.282 1.00 92.31 117 GLU A C 1
ATOM 889 O O . GLU A 1 117 ? 26.370 4.251 -19.261 1.00 92.31 117 GLU A O 1
ATOM 894 N N . VAL A 1 118 ? 27.584 4.160 -21.138 1.00 91.44 118 VAL A N 1
ATOM 895 C CA . VAL A 1 118 ? 28.186 2.854 -20.810 1.00 91.44 118 VAL A CA 1
ATOM 896 C C . VAL A 1 118 ? 29.308 3.093 -19.803 1.00 91.44 118 VAL A C 1
ATOM 898 O O . VAL A 1 118 ? 30.343 3.649 -20.162 1.00 91.44 118 VAL A O 1
ATOM 901 N N . ALA A 1 119 ? 29.108 2.670 -18.557 1.00 84.75 119 ALA A N 1
ATOM 902 C CA . ALA A 1 119 ? 30.117 2.790 -17.505 1.00 84.75 119 ALA A CA 1
ATOM 903 C C . ALA A 1 119 ? 30.981 1.525 -17.381 1.00 84.75 119 ALA A C 1
ATOM 905 O O . ALA A 1 119 ? 32.147 1.612 -17.007 1.00 84.75 119 ALA A O 1
ATOM 906 N N . GLN A 1 120 ? 30.444 0.359 -17.753 1.00 80.06 120 GLN A N 1
ATOM 907 C CA . GLN A 1 120 ? 31.215 -0.875 -17.880 1.00 80.06 120 GLN A CA 1
ATOM 908 C C . GLN A 1 120 ? 30.648 -1.738 -19.013 1.00 80.06 120 GLN A C 1
ATOM 910 O O . GLN A 1 120 ? 29.433 -1.823 -19.196 1.00 80.06 120 GLN A O 1
ATOM 915 N N . SER A 1 121 ? 31.513 -2.418 -19.760 1.00 81.56 121 SER A N 1
ATOM 916 C CA . SER A 1 121 ? 31.114 -3.500 -20.660 1.00 81.56 121 SER A CA 1
ATOM 917 C C . SER A 1 121 ? 32.055 -4.686 -20.496 1.00 81.56 121 SER A C 1
ATOM 919 O O . SER A 1 121 ? 33.236 -4.526 -20.185 1.00 81.56 121 SER A O 1
ATOM 921 N N . MET A 1 122 ? 31.517 -5.893 -20.643 1.00 76.56 122 MET A N 1
ATOM 922 C CA . MET A 1 122 ? 32.251 -7.130 -20.399 1.00 76.56 122 MET A CA 1
ATOM 923 C C . MET A 1 122 ? 31.748 -8.258 -21.294 1.00 76.56 122 MET A C 1
ATOM 925 O O . MET A 1 122 ? 30.543 -8.422 -21.481 1.00 76.56 122 MET A O 1
ATOM 929 N N . ALA A 1 123 ? 32.679 -9.059 -21.805 1.00 74.69 123 ALA A N 1
ATOM 930 C CA . ALA A 1 123 ? 32.393 -10.393 -22.315 1.00 74.69 123 ALA A CA 1
ATOM 931 C C . ALA A 1 123 ? 32.592 -11.399 -21.172 1.00 74.69 123 ALA A C 1
ATOM 933 O O . ALA A 1 123 ? 33.586 -11.327 -20.447 1.00 74.69 123 ALA A O 1
ATOM 934 N N . ARG A 1 124 ? 31.655 -12.332 -21.000 1.00 66.06 124 ARG A N 1
ATOM 935 C CA . ARG A 1 124 ? 31.729 -13.425 -20.025 1.00 66.06 124 ARG A CA 1
ATOM 936 C C . ARG A 1 124 ? 31.305 -14.726 -20.690 1.00 66.06 124 ARG A C 1
ATOM 938 O O . ARG A 1 124 ? 30.217 -14.806 -21.250 1.00 66.06 124 ARG A O 1
ATOM 945 N N . GLU A 1 125 ? 32.141 -15.749 -20.591 1.00 64.69 125 GLU A N 1
ATOM 946 C CA . GLU A 1 125 ? 31.782 -17.101 -21.014 1.00 64.69 125 GLU A CA 1
ATOM 947 C C . GLU A 1 125 ? 31.068 -17.822 -19.861 1.00 64.69 125 GLU A C 1
ATOM 949 O O . GLU A 1 125 ? 31.570 -17.860 -18.734 1.00 64.69 125 GLU A O 1
ATOM 954 N N . ILE A 1 126 ? 29.879 -18.371 -20.117 1.00 62.50 126 ILE A N 1
ATOM 955 C CA . ILE A 1 126 ? 29.107 -19.139 -19.136 1.00 62.50 126 ILE A CA 1
ATOM 956 C C . ILE A 1 126 ? 28.723 -20.472 -19.772 1.00 62.50 126 ILE A C 1
ATOM 958 O O . ILE A 1 126 ? 27.918 -20.523 -20.695 1.00 62.50 126 ILE A O 1
ATOM 962 N N . ASP A 1 127 ? 29.303 -21.555 -19.247 1.00 60.69 127 ASP A N 1
ATOM 963 C CA . ASP A 1 127 ? 29.044 -22.938 -19.670 1.00 60.69 127 ASP A CA 1
ATOM 964 C C . ASP A 1 127 ? 29.213 -23.175 -21.197 1.00 60.69 127 ASP A C 1
ATOM 966 O O . ASP A 1 127 ? 28.535 -24.021 -21.776 1.00 60.69 127 ASP A O 1
ATOM 970 N N . GLY A 1 128 ? 30.149 -22.448 -21.831 1.00 64.69 128 GLY A N 1
ATOM 971 C CA . GLY A 1 128 ? 30.501 -22.538 -23.259 1.00 64.69 128 GLY A CA 1
ATOM 972 C C . GLY A 1 128 ? 29.828 -21.503 -24.173 1.00 64.69 128 GLY A C 1
ATOM 973 O O . GLY A 1 128 ? 30.132 -21.449 -25.363 1.00 64.69 128 GLY A O 1
ATOM 974 N N . GLU A 1 129 ? 28.926 -20.673 -23.642 1.00 59.53 129 GLU A N 1
ATOM 975 C CA . GLU A 1 129 ? 28.248 -19.599 -24.380 1.00 59.53 129 GLU A CA 1
ATOM 976 C C . GLU A 1 129 ? 28.839 -18.227 -23.994 1.00 59.53 129 GLU A C 1
ATOM 978 O O . GLU A 1 129 ? 28.956 -17.903 -22.809 1.00 59.53 129 GLU A O 1
ATOM 983 N N . SER A 1 130 ? 29.204 -17.402 -24.983 1.00 68.75 130 SER A N 1
ATOM 984 C CA . SER A 1 130 ? 29.709 -16.037 -24.757 1.00 68.75 130 SER A CA 1
ATOM 985 C C . SER A 1 130 ? 28.568 -15.032 -24.608 1.00 68.75 130 SER A C 1
ATOM 987 O O . SER A 1 130 ? 27.829 -14.769 -25.556 1.00 68.75 130 SER A O 1
ATOM 989 N N . TYR A 1 131 ? 28.473 -14.411 -23.435 1.00 67.50 131 TYR A N 1
ATOM 990 C CA . TYR A 1 131 ? 27.514 -13.357 -23.118 1.00 67.50 131 TYR A CA 1
ATOM 991 C C . TYR A 1 131 ? 28.225 -12.008 -23.000 1.00 67.50 131 TYR A C 1
ATOM 993 O O . TYR A 1 131 ? 29.142 -11.851 -22.194 1.00 67.50 131 TYR A O 1
ATOM 1001 N N . HIS A 1 132 ? 27.775 -11.013 -23.761 1.00 75.94 132 HIS A N 1
ATOM 1002 C CA . HIS A 1 132 ? 28.146 -9.620 -23.516 1.00 75.94 132 HIS A CA 1
ATOM 1003 C C . HIS A 1 132 ? 27.150 -8.978 -22.553 1.00 75.94 132 HIS A C 1
ATOM 1005 O O . HIS A 1 132 ? 25.945 -9.197 -22.666 1.00 75.94 132 HIS A O 1
ATOM 1011 N N . VAL A 1 133 ? 27.655 -8.177 -21.616 1.00 80.50 133 VAL A N 1
ATOM 1012 C CA . VAL A 1 133 ? 26.847 -7.347 -20.718 1.00 80.50 133 VAL A CA 1
ATOM 1013 C C . VAL A 1 133 ? 27.402 -5.928 -20.730 1.00 80.50 133 VAL A C 1
ATOM 1015 O O . VAL A 1 133 ? 28.603 -5.717 -20.554 1.00 80.50 133 VAL A O 1
ATOM 1018 N N . TRP A 1 134 ? 26.513 -4.960 -20.922 1.00 82.38 134 TRP A N 1
ATOM 1019 C CA . TRP A 1 134 ? 26.761 -3.538 -20.728 1.00 82.38 134 TRP A CA 1
ATOM 1020 C C . TRP A 1 134 ? 26.043 -3.099 -19.454 1.00 82.38 134 TRP A C 1
ATOM 1022 O O . TRP A 1 134 ? 24.820 -3.223 -19.356 1.00 82.38 134 TRP A O 1
ATOM 1032 N N . HIS A 1 135 ? 26.795 -2.567 -18.495 1.00 85.62 135 HIS A N 1
ATOM 1033 C CA . HIS A 1 135 ? 26.249 -1.847 -17.354 1.00 85.62 135 HIS A CA 1
ATOM 1034 C C . HIS A 1 135 ? 26.278 -0.354 -17.687 1.00 85.62 135 HIS A C 1
ATOM 1036 O O . HIS A 1 135 ? 27.330 0.222 -17.992 1.00 85.62 135 HIS A O 1
ATOM 1042 N N . MET A 1 136 ? 25.103 0.266 -17.676 1.00 89.56 136 MET A N 1
ATOM 1043 C CA . MET A 1 136 ? 24.911 1.649 -18.097 1.00 89.56 136 MET A CA 1
ATOM 1044 C C . MET A 1 136 ? 24.372 2.483 -16.945 1.00 89.56 136 MET A C 1
ATOM 1046 O O . MET A 1 136 ? 23.522 2.017 -16.185 1.00 89.56 136 MET A O 1
ATOM 1050 N N . ILE A 1 137 ? 24.836 3.726 -16.847 1.00 91.25 137 ILE A N 1
ATOM 1051 C CA . ILE A 1 137 ? 24.424 4.669 -15.810 1.00 91.25 137 ILE A CA 1
ATOM 1052 C C . ILE A 1 137 ? 24.025 6.005 -16.433 1.00 91.25 137 ILE A C 1
ATOM 1054 O O . ILE A 1 137 ? 24.653 6.493 -17.371 1.00 91.25 137 ILE A O 1
ATOM 1058 N N . ARG A 1 138 ? 22.980 6.619 -15.892 1.00 92.94 138 ARG A N 1
ATOM 1059 C CA . ARG A 1 138 ? 22.577 7.993 -16.166 1.00 92.94 138 ARG A CA 1
ATOM 1060 C C . ARG A 1 138 ? 22.704 8.792 -14.875 1.00 92.94 138 ARG A C 1
ATOM 1062 O O . ARG A 1 138 ? 22.113 8.431 -13.858 1.00 92.94 138 ARG A O 1
ATOM 1069 N N . LYS A 1 139 ? 23.463 9.885 -14.919 1.00 90.62 139 LYS A N 1
ATOM 1070 C CA . LYS A 1 139 ? 23.558 10.862 -13.821 1.00 90.62 139 LYS A CA 1
ATOM 1071 C C . LYS A 1 139 ? 22.248 11.669 -13.734 1.00 90.62 139 LYS A C 1
ATOM 1073 O O . LYS A 1 139 ? 21.584 11.812 -14.765 1.00 90.62 139 LYS A O 1
ATOM 1078 N N . PRO A 1 140 ? 21.863 12.197 -12.560 1.00 89.94 140 PRO A N 1
ATOM 1079 C CA . PRO A 1 140 ? 20.726 13.104 -12.473 1.00 89.94 140 PRO A CA 1
ATOM 1080 C C . PRO A 1 140 ? 20.998 14.372 -13.293 1.00 89.94 140 PRO A C 1
ATOM 1082 O O . PRO A 1 140 ? 22.108 14.911 -13.284 1.00 89.94 140 PRO A O 1
ATOM 1085 N N . SER A 1 141 ? 19.980 14.860 -13.993 1.00 83.31 141 SER A N 1
ATOM 1086 C CA . SER A 1 141 ? 20.029 16.122 -14.725 1.00 83.31 141 SER A CA 1
ATOM 1087 C C . SER A 1 141 ? 19.973 17.276 -13.732 1.00 83.31 141 SER A C 1
ATOM 1089 O O . SER A 1 141 ? 18.908 17.613 -13.218 1.00 83.31 141 SER A O 1
ATOM 1091 N N . SER A 1 142 ? 21.118 17.912 -13.474 1.00 56.81 142 SER A N 1
ATOM 1092 C CA . SER A 1 142 ? 21.177 19.163 -12.715 1.00 56.81 142 SER A CA 1
ATOM 1093 C C . SER A 1 142 ? 20.273 20.197 -13.389 1.00 56.81 142 SER A C 1
ATOM 1095 O O . SER A 1 142 ? 20.568 20.623 -14.507 1.00 56.81 142 SER A O 1
ATOM 1097 N N . GLY A 1 143 ? 19.165 20.563 -12.738 1.00 46.03 143 GLY A N 1
ATOM 1098 C CA . GLY A 1 143 ? 18.122 21.389 -13.343 1.00 46.03 143 GLY A CA 1
ATOM 1099 C C . GLY A 1 143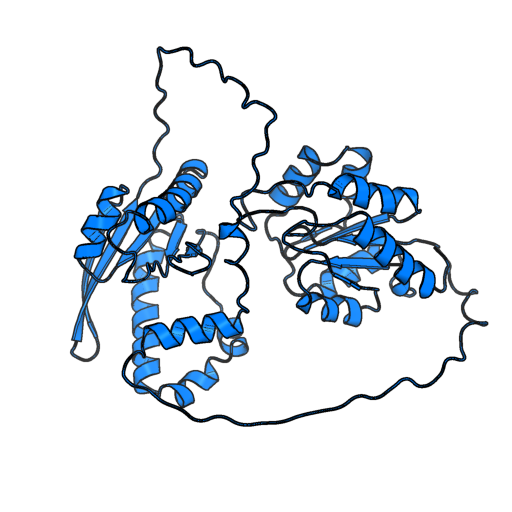 ? 18.666 22.714 -13.871 1.00 46.03 143 GLY A C 1
ATOM 1100 O O . GLY A 1 143 ? 19.017 23.599 -13.092 1.00 46.03 143 GLY A O 1
ATOM 1101 N N . THR A 1 144 ? 18.726 22.855 -15.197 1.00 33.62 144 THR A N 1
ATOM 1102 C CA . THR A 1 144 ? 19.183 24.088 -15.841 1.00 33.62 144 THR A CA 1
ATOM 1103 C C . THR A 1 144 ? 18.219 25.218 -15.509 1.00 33.62 144 THR A C 1
ATOM 1105 O O . THR A 1 144 ? 17.071 25.227 -15.954 1.00 33.62 144 THR A O 1
ATOM 1108 N N . SER A 1 145 ? 18.705 26.206 -14.763 1.00 35.75 145 SER A N 1
ATOM 1109 C CA . SER A 1 145 ? 18.012 27.463 -14.509 1.00 35.75 145 SER A CA 1
ATOM 1110 C C . SER A 1 145 ? 17.929 28.291 -15.796 1.00 35.75 145 SER A C 1
ATOM 1112 O O . SER A 1 145 ? 18.768 29.148 -16.074 1.00 35.75 145 SER A O 1
ATOM 1114 N N . VAL A 1 146 ? 16.897 28.034 -16.606 1.00 36.22 146 VAL A N 1
ATOM 1115 C CA . VAL A 1 146 ? 16.583 28.828 -17.803 1.00 36.22 146 VAL A CA 1
ATOM 1116 C C . VAL A 1 146 ? 16.104 30.217 -17.370 1.00 36.22 146 VAL A C 1
ATOM 1118 O O . VAL A 1 146 ? 14.917 30.456 -17.153 1.00 36.22 146 VAL A O 1
ATOM 1121 N N . GLY A 1 147 ? 17.050 31.139 -17.201 1.00 27.28 147 GLY A N 1
ATOM 1122 C CA . GLY A 1 147 ? 16.763 32.547 -16.949 1.00 27.28 147 GLY A CA 1
ATOM 1123 C C . GLY A 1 147 ? 16.229 33.264 -18.194 1.00 27.28 147 GLY A C 1
ATOM 1124 O O . GLY A 1 147 ? 16.499 32.862 -19.323 1.00 27.28 147 GLY A O 1
ATOM 1125 N N . GLY A 1 148 ? 15.519 34.377 -17.986 1.00 31.12 148 GLY A N 1
ATOM 1126 C CA . GLY A 1 148 ? 15.223 35.338 -19.058 1.00 31.12 148 GLY A CA 1
ATOM 1127 C C . GLY A 1 148 ? 13.863 35.218 -19.755 1.00 31.12 148 GLY A C 1
ATOM 1128 O O . GLY A 1 148 ? 13.675 35.848 -20.791 1.00 31.12 148 GLY A O 1
ATOM 1129 N N . GLY A 1 149 ? 12.895 34.482 -19.199 1.00 23.81 149 GLY A N 1
ATOM 1130 C CA . GLY A 1 149 ? 11.516 34.475 -19.702 1.00 23.81 149 GLY A CA 1
ATOM 1131 C C . GLY A 1 149 ? 10.495 34.287 -18.584 1.00 23.81 149 GLY A C 1
ATOM 1132 O O . GLY A 1 149 ? 10.459 33.231 -17.958 1.00 23.81 149 GLY A O 1
ATOM 1133 N N . TRP A 1 150 ? 9.651 35.296 -18.342 1.00 23.00 150 TRP A N 1
ATOM 1134 C CA . TRP A 1 150 ? 8.545 35.206 -17.381 1.00 23.00 150 TRP A CA 1
ATOM 1135 C C . TRP A 1 150 ? 7.432 34.308 -17.934 1.00 23.00 150 TRP A C 1
ATOM 1137 O O . TRP A 1 150 ? 6.449 34.789 -18.499 1.00 23.00 150 TRP A O 1
ATOM 1147 N N . TRP A 1 151 ? 7.574 32.992 -17.762 1.00 23.30 151 TRP A N 1
ATOM 1148 C CA . TRP A 1 151 ? 6.416 32.106 -17.778 1.00 23.30 151 TRP A CA 1
ATOM 1149 C C . TRP A 1 151 ? 5.758 32.189 -16.396 1.00 23.30 151 TRP A C 1
ATOM 1151 O O . TRP A 1 151 ? 6.177 31.568 -15.423 1.00 23.30 151 TRP A O 1
ATOM 1161 N N . GLU A 1 152 ? 4.741 33.036 -16.284 1.00 22.17 152 GLU A N 1
ATOM 1162 C CA . GLU A 1 152 ? 3.857 32.989 -15.127 1.00 22.17 152 GLU A CA 1
ATOM 1163 C C . GLU A 1 152 ? 3.056 31.676 -15.201 1.00 22.17 152 GLU A C 1
ATOM 1165 O O . GLU A 1 152 ? 2.522 31.354 -16.274 1.00 22.17 152 GLU A O 1
ATOM 1170 N 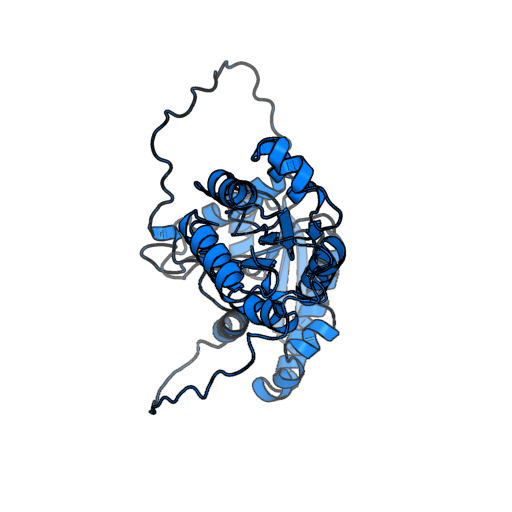N . PRO A 1 153 ? 2.974 30.877 -14.119 1.00 28.31 153 PRO A N 1
ATOM 1171 C CA . PRO A 1 153 ? 2.241 29.624 -14.143 1.00 28.31 153 PRO A CA 1
ATOM 1172 C C . PRO A 1 153 ? 0.744 29.912 -14.263 1.00 28.31 153 PRO A C 1
ATOM 1174 O O . PRO A 1 153 ? 0.036 30.068 -13.266 1.00 28.31 153 PRO A O 1
ATOM 1177 N N . ARG A 1 154 ? 0.241 29.936 -15.506 1.00 24.30 154 ARG A N 1
ATOM 1178 C CA . ARG A 1 154 ? -1.192 29.816 -15.784 1.00 24.30 154 ARG A CA 1
ATOM 1179 C C . ARG A 1 154 ? -1.686 28.579 -15.052 1.00 24.30 154 ARG A C 1
ATOM 1181 O O . ARG A 1 154 ? -1.362 27.461 -15.455 1.00 24.30 154 ARG A O 1
ATOM 1188 N N . GLN A 1 155 ? -2.455 28.790 -13.985 1.00 26.08 155 GLN A N 1
ATOM 1189 C CA . GLN A 1 155 ? -3.092 27.699 -13.263 1.00 26.08 155 GLN A CA 1
ATOM 1190 C C . GLN A 1 155 ? -3.837 26.835 -14.289 1.00 26.08 155 GLN A C 1
ATOM 1192 O O . GLN A 1 155 ? -4.607 27.393 -15.082 1.00 26.08 155 GLN A O 1
ATOM 1197 N N . PRO A 1 156 ? -3.618 25.507 -14.325 1.00 27.31 156 PRO A N 1
ATOM 1198 C CA . PRO A 1 156 ? -4.427 24.654 -15.174 1.00 27.31 156 PRO A CA 1
ATOM 1199 C C . PRO A 1 156 ? -5.884 24.866 -14.764 1.00 27.31 156 PRO A C 1
ATOM 1201 O O . PRO A 1 156 ? -6.221 24.793 -13.578 1.00 27.31 156 PRO A O 1
ATOM 1204 N N . ALA A 1 157 ? -6.736 25.195 -15.738 1.00 24.53 157 ALA A N 1
ATOM 1205 C CA . ALA A 1 157 ? -8.153 25.414 -15.484 1.00 24.53 157 ALA A CA 1
ATOM 1206 C C . ALA A 1 157 ? -8.734 24.206 -14.730 1.00 24.53 157 ALA A C 1
ATOM 1208 O O . ALA A 1 157 ? -8.281 23.076 -14.924 1.00 24.53 157 ALA A O 1
ATOM 1209 N N . ARG A 1 158 ? -9.728 24.438 -13.859 1.00 29.78 158 ARG A N 1
ATOM 1210 C CA . ARG A 1 158 ? -10.370 23.404 -13.020 1.00 29.78 158 ARG A CA 1
ATOM 1211 C C . ARG A 1 158 ? -11.203 22.418 -13.858 1.00 29.78 158 ARG A C 1
ATOM 1213 O O . ARG A 1 158 ? -12.419 22.337 -13.721 1.00 29.78 158 ARG A O 1
ATOM 1220 N N . GLU A 1 159 ? -10.549 21.656 -14.725 1.00 27.16 159 GLU A N 1
ATOM 1221 C CA . GLU A 1 159 ? -11.178 20.842 -15.753 1.00 27.16 159 GLU A CA 1
ATOM 1222 C C . GLU A 1 159 ? -10.538 19.450 -15.835 1.00 27.16 159 GLU A C 1
ATOM 1224 O O . GLU A 1 159 ? -9.629 19.183 -16.611 1.00 27.16 159 GLU A O 1
ATOM 1229 N N . ARG A 1 160 ? -11.083 18.542 -15.015 1.00 31.69 160 ARG A N 1
ATOM 1230 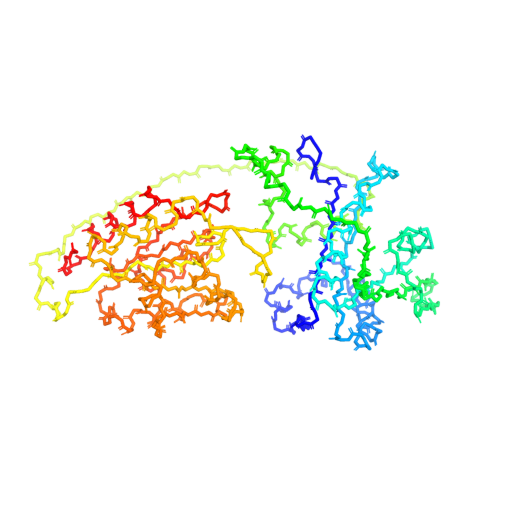C CA . ARG A 1 160 ? -11.112 17.084 -15.231 1.00 31.69 160 ARG A CA 1
ATOM 1231 C C . ARG A 1 160 ? -9.828 16.456 -15.806 1.00 31.69 160 ARG A C 1
ATOM 1233 O O . ARG A 1 160 ? -9.855 15.847 -16.875 1.00 31.69 160 ARG A O 1
ATOM 1240 N N . TYR A 1 161 ? -8.771 16.409 -14.992 1.00 29.66 161 TYR A N 1
ATOM 1241 C CA . TYR A 1 161 ? -7.738 15.367 -15.102 1.00 29.66 161 TYR A CA 1
ATOM 1242 C C . TYR A 1 161 ? -8.310 13.985 -14.731 1.00 29.66 161 TYR A C 1
ATOM 1244 O O . TYR A 1 161 ? -7.984 13.390 -13.706 1.00 29.66 161 TYR A O 1
ATOM 1252 N N . GLY A 1 162 ? -9.209 13.471 -15.570 1.00 26.11 162 GLY A N 1
ATOM 1253 C CA . GLY A 1 162 ? -9.619 12.076 -15.531 1.00 26.11 162 GLY A CA 1
ATOM 1254 C C . GLY A 1 162 ? -8.483 11.207 -16.060 1.00 26.11 162 GLY A C 1
ATOM 1255 O O . GLY A 1 162 ? -8.062 11.378 -17.203 1.00 26.11 162 GLY A O 1
ATOM 1256 N N . CYS A 1 163 ? -8.000 10.267 -15.246 1.00 27.92 163 CYS A N 1
ATOM 1257 C CA . CYS A 1 163 ? -7.025 9.274 -15.693 1.00 27.92 163 CYS A CA 1
ATOM 1258 C C . CYS A 1 163 ? -7.558 8.554 -16.953 1.00 27.92 163 CYS A C 1
ATOM 1260 O O . CYS A 1 163 ? -8.682 8.035 -16.909 1.00 27.92 163 CYS A O 1
ATOM 1262 N N . PRO A 1 164 ? -6.812 8.521 -18.078 1.00 28.48 164 PRO A N 1
ATOM 1263 C CA . PRO A 1 164 ? -7.269 7.875 -19.302 1.00 28.48 164 PRO A CA 1
ATOM 1264 C C . PRO A 1 164 ? -7.686 6.424 -19.050 1.00 28.48 164 PRO A C 1
ATOM 1266 O O . PRO A 1 164 ? -6.933 5.640 -18.476 1.00 28.48 164 PRO A O 1
ATOM 1269 N N . ARG A 1 165 ? -8.885 6.053 -19.518 1.00 27.39 165 ARG A N 1
ATOM 1270 C CA . ARG A 1 165 ? -9.567 4.780 -19.198 1.00 27.39 165 ARG A CA 1
ATOM 1271 C C . ARG A 1 165 ? -8.696 3.525 -19.414 1.00 27.39 165 ARG A C 1
ATOM 1273 O O . ARG A 1 165 ? -8.862 2.547 -18.698 1.00 27.39 165 ARG A O 1
ATOM 1280 N N . ALA A 1 166 ? -7.726 3.594 -20.332 1.00 25.33 166 ALA A N 1
ATOM 1281 C CA . ALA A 1 166 ? -6.741 2.552 -20.646 1.00 25.33 166 ALA A CA 1
ATOM 1282 C C . ALA A 1 166 ? -5.642 2.304 -19.577 1.00 25.33 166 ALA A C 1
ATOM 1284 O O . ALA A 1 166 ? -4.794 1.432 -19.776 1.00 25.33 166 ALA A O 1
ATOM 1285 N N . LEU A 1 167 ? -5.618 3.053 -18.466 1.00 27.47 167 LEU A N 1
ATOM 1286 C CA . LEU A 1 167 ? -4.701 2.835 -17.333 1.00 27.47 167 LEU A CA 1
ATOM 1287 C C . LEU A 1 167 ? -5.325 2.062 -16.157 1.00 27.47 167 LEU A C 1
ATOM 1289 O O . LEU A 1 167 ? -4.601 1.697 -15.238 1.00 27.47 167 LEU A O 1
ATOM 1293 N N . ARG A 1 168 ? -6.630 1.755 -16.179 1.00 29.14 168 ARG A N 1
ATOM 1294 C CA . ARG A 1 168 ? -7.301 1.026 -15.080 1.00 29.14 168 ARG A CA 1
ATOM 1295 C C . ARG A 1 168 ? -7.055 -0.485 -15.039 1.00 29.14 168 ARG A C 1
ATOM 1297 O O . ARG A 1 168 ? -7.406 -1.128 -14.058 1.00 29.14 168 ARG A O 1
ATOM 1304 N N . GLU A 1 169 ? -6.472 -1.069 -16.082 1.00 26.84 169 GLU A N 1
ATOM 1305 C CA . GLU A 1 169 ? -6.378 -2.535 -16.210 1.00 26.84 169 GLU A CA 1
ATOM 1306 C C . GLU A 1 169 ? -4.956 -3.091 -16.023 1.00 26.84 169 GLU A C 1
ATOM 1308 O O . GLU A 1 169 ? -4.736 -4.286 -16.178 1.00 26.84 169 GLU A O 1
ATOM 1313 N N . VAL A 1 170 ? -3.978 -2.246 -15.669 1.00 28.81 170 VAL A N 1
ATOM 1314 C CA . VAL A 1 170 ? -2.553 -2.642 -15.617 1.00 28.81 170 VAL A CA 1
ATOM 1315 C C . VAL A 1 170 ? -2.179 -3.404 -14.337 1.00 28.81 170 VAL A C 1
ATOM 1317 O O . VAL A 1 170 ? -1.194 -4.135 -14.326 1.00 28.81 170 VAL A O 1
ATOM 1320 N N . VAL A 1 171 ? -2.942 -3.244 -13.248 1.00 29.09 171 VAL A N 1
ATOM 1321 C CA . VAL A 1 171 ? -2.551 -3.696 -11.895 1.00 29.09 171 VAL A CA 1
ATOM 1322 C C . VAL A 1 171 ? -3.508 -4.771 -11.363 1.00 29.09 171 VAL A C 1
ATOM 1324 O O . VAL A 1 171 ? -4.201 -4.587 -10.365 1.00 29.09 171 VAL A O 1
ATOM 1327 N N . LYS A 1 172 ? -3.563 -5.921 -12.051 1.00 27.16 172 LYS A N 1
ATOM 1328 C CA . LYS A 1 172 ? -4.268 -7.137 -11.592 1.00 27.16 172 LYS A CA 1
ATOM 1329 C C . LYS A 1 172 ? -3.483 -8.420 -11.896 1.00 27.16 172 LYS A C 1
ATOM 1331 O O . LYS A 1 172 ? -3.944 -9.282 -12.635 1.00 27.16 172 LYS A O 1
ATOM 1336 N N . MET A 1 173 ? -2.309 -8.565 -11.283 1.00 26.97 173 MET A N 1
ATOM 1337 C CA . MET A 1 173 ? -1.591 -9.843 -11.186 1.00 26.97 173 MET A CA 1
ATOM 1338 C C . MET A 1 173 ? -1.112 -10.068 -9.752 1.00 26.97 173 MET A C 1
ATOM 1340 O O . MET A 1 173 ? -0.634 -9.146 -9.094 1.00 26.97 173 MET A O 1
ATOM 1344 N N . LYS A 1 174 ? -1.264 -11.295 -9.251 1.00 28.30 174 LYS A N 1
ATOM 1345 C CA . LYS A 1 174 ? -0.823 -11.704 -7.912 1.00 28.30 174 LYS A CA 1
ATOM 1346 C C . LYS A 1 174 ? 0.698 -11.927 -7.910 1.00 28.30 174 LYS A C 1
ATOM 1348 O O . LYS A 1 174 ? 1.264 -12.248 -8.956 1.00 28.30 174 LYS A O 1
ATOM 1353 N N . PRO A 1 175 ? 1.365 -11.922 -6.740 1.00 33.22 175 PRO A N 1
ATOM 1354 C CA . PRO A 1 175 ? 2.776 -12.315 -6.635 1.00 33.22 175 PRO A CA 1
ATOM 1355 C C . PRO A 1 175 ? 3.083 -13.724 -7.182 1.00 33.22 175 PRO A C 1
ATOM 1357 O O . PRO A 1 175 ? 4.182 -13.968 -7.669 1.00 33.22 175 PRO A O 1
ATOM 1360 N N . ALA A 1 176 ? 2.107 -14.640 -7.151 1.00 30.47 176 ALA A N 1
ATOM 1361 C CA . ALA A 1 176 ? 2.218 -15.962 -7.775 1.00 30.47 176 ALA A CA 1
ATOM 1362 C C . ALA A 1 176 ? 2.159 -15.906 -9.316 1.00 30.47 176 ALA A C 1
ATOM 1364 O O . ALA A 1 176 ? 2.899 -16.623 -9.987 1.00 30.47 176 ALA A O 1
ATOM 1365 N N . ASP A 1 177 ? 1.329 -15.023 -9.877 1.00 30.19 177 ASP A N 1
ATOM 1366 C CA . ASP A 1 177 ? 1.177 -14.849 -11.326 1.00 30.19 177 ASP A CA 1
ATOM 1367 C C . ASP A 1 177 ? 2.438 -14.187 -11.919 1.00 30.19 177 ASP A C 1
ATOM 1369 O O . ASP A 1 177 ? 2.902 -14.566 -12.994 1.00 30.19 177 ASP A O 1
ATOM 1373 N N . LEU A 1 178 ? 3.065 -13.270 -11.168 1.00 35.94 178 LEU A N 1
ATOM 1374 C CA . LEU A 1 178 ? 4.362 -12.672 -11.507 1.00 35.94 178 LEU A CA 1
ATOM 1375 C C . LEU A 1 178 ? 5.455 -13.743 -11.690 1.00 35.94 178 LEU A C 1
ATOM 1377 O O . LEU A 1 178 ? 6.271 -13.645 -12.606 1.00 35.94 178 LEU A O 1
ATOM 1381 N N . PHE A 1 179 ? 5.437 -14.801 -10.871 1.00 32.12 179 PHE A N 1
ATOM 1382 C CA . PHE A 1 179 ? 6.361 -15.932 -10.992 1.00 32.12 179 PHE A CA 1
ATOM 1383 C C . PHE A 1 179 ? 6.123 -16.737 -12.283 1.00 32.12 179 PHE A C 1
ATOM 1385 O O . PHE A 1 179 ? 7.079 -17.190 -12.908 1.00 32.12 179 PHE A O 1
ATOM 1392 N N . ALA A 1 180 ? 4.869 -16.872 -12.730 1.00 28.94 180 ALA A N 1
ATOM 1393 C CA . ALA A 1 180 ? 4.541 -17.522 -14.001 1.00 28.94 180 ALA A CA 1
ATOM 1394 C C . ALA A 1 180 ? 4.984 -16.684 -15.216 1.00 28.94 180 ALA A C 1
ATOM 1396 O O . ALA A 1 180 ? 5.580 -17.223 -16.149 1.00 28.94 180 ALA A O 1
ATOM 1397 N N . VAL A 1 181 ? 4.771 -15.362 -15.185 1.00 31.23 181 VAL A N 1
ATOM 1398 C CA . VAL A 1 181 ? 5.212 -14.440 -16.252 1.00 31.23 181 VAL A CA 1
ATOM 1399 C C . VAL A 1 181 ? 6.740 -14.431 -16.394 1.00 31.23 181 VAL A C 1
ATOM 1401 O O . VAL A 1 181 ? 7.250 -14.487 -17.513 1.00 31.23 181 VAL A O 1
ATOM 1404 N N . VAL A 1 182 ? 7.477 -14.445 -15.275 1.00 34.81 182 VAL A N 1
ATOM 1405 C CA . VAL A 1 182 ? 8.950 -14.545 -15.265 1.00 34.81 182 VAL A CA 1
ATOM 1406 C C . VAL A 1 182 ? 9.453 -15.849 -15.907 1.00 34.81 182 VAL A C 1
ATOM 1408 O O . VAL A 1 182 ? 10.496 -15.835 -16.557 1.00 34.81 182 VAL A O 1
ATOM 1411 N N . MET A 1 183 ? 8.714 -16.958 -15.797 1.00 30.48 183 MET A N 1
ATOM 1412 C CA . MET A 1 183 ? 9.103 -18.237 -16.414 1.00 30.48 183 MET A CA 1
ATOM 1413 C C . MET A 1 183 ? 8.726 -18.333 -17.903 1.00 30.48 183 MET A C 1
ATOM 1415 O O . MET A 1 183 ? 9.510 -18.848 -18.707 1.00 30.48 183 MET A O 1
ATOM 1419 N N . LEU A 1 184 ? 7.566 -17.796 -18.299 1.00 31.53 184 LEU A N 1
ATOM 1420 C CA . LEU A 1 184 ? 7.085 -17.825 -19.689 1.00 31.53 184 LEU A CA 1
ATOM 1421 C C . LEU A 1 184 ? 7.998 -17.061 -20.661 1.00 31.53 184 LEU A C 1
ATOM 1423 O O . LEU A 1 184 ? 8.208 -17.509 -21.788 1.00 31.53 184 LEU A O 1
ATOM 1427 N N . ALA A 1 185 ? 8.624 -15.969 -20.211 1.00 30.08 185 ALA A N 1
ATOM 1428 C CA . ALA A 1 185 ? 9.560 -15.176 -21.017 1.00 30.08 185 ALA A CA 1
ATOM 1429 C C . ALA A 1 185 ? 10.824 -15.941 -21.477 1.00 30.08 185 ALA A C 1
ATOM 1431 O O . ALA A 1 185 ? 11.552 -15.450 -22.335 1.00 30.08 185 ALA A O 1
ATOM 1432 N N . SER A 1 186 ? 11.079 -17.140 -20.937 1.00 31.86 186 SER A N 1
ATOM 1433 C CA . SER A 1 186 ? 12.216 -18.002 -21.303 1.00 31.86 186 SER A CA 1
ATOM 1434 C C . SER A 1 186 ? 11.816 -19.323 -21.982 1.00 31.86 186 SER A C 1
ATOM 1436 O O . SER A 1 186 ? 12.675 -20.167 -22.232 1.00 31.86 186 SER A O 1
ATOM 1438 N N . THR A 1 187 ? 10.522 -19.529 -22.269 1.00 30.56 187 THR A N 1
ATOM 1439 C CA . THR A 1 187 ? 9.975 -20.840 -22.683 1.00 30.56 187 THR A CA 1
ATOM 1440 C C . THR A 1 187 ? 8.978 -20.797 -23.851 1.00 30.56 187 THR A C 1
ATOM 1442 O O . THR A 1 187 ? 8.321 -21.799 -24.129 1.00 30.56 187 THR A O 1
ATOM 1445 N N . LEU A 1 188 ? 8.886 -19.689 -24.600 1.00 27.70 188 LEU A N 1
ATOM 1446 C CA . LEU A 1 188 ? 8.065 -19.609 -25.821 1.00 27.70 188 LEU A CA 1
ATOM 1447 C C . LEU A 1 188 ? 8.682 -20.394 -26.997 1.00 27.70 188 LEU A C 1
ATOM 1449 O O . LEU A 1 188 ? 9.251 -19.828 -27.928 1.00 27.70 188 LEU A O 1
ATOM 1453 N N . GLY A 1 189 ? 8.523 -21.718 -26.949 1.00 24.14 189 GLY A N 1
ATOM 1454 C CA . GLY A 1 189 ? 8.912 -22.663 -27.992 1.00 24.14 189 GLY A CA 1
ATOM 1455 C C . GLY A 1 189 ? 8.040 -23.923 -27.979 1.00 24.14 189 GLY A C 1
ATOM 1456 O O . GLY A 1 189 ? 8.441 -24.938 -27.418 1.00 24.14 189 GLY A O 1
ATOM 1457 N N . SER A 1 190 ? 6.906 -23.865 -28.691 1.00 26.69 190 SER A N 1
ATOM 1458 C CA . SER A 1 190 ? 5.886 -24.926 -28.900 1.00 26.69 190 SER A CA 1
ATOM 1459 C C . SER A 1 190 ? 4.731 -25.007 -27.880 1.00 26.69 190 SER A C 1
ATOM 1461 O O . SER A 1 190 ? 4.871 -24.664 -26.711 1.00 26.69 190 SER A O 1
ATOM 1463 N N . ALA A 1 191 ? 3.568 -25.461 -28.370 1.00 25.55 191 ALA A N 1
ATOM 1464 C CA . ALA A 1 191 ? 2.299 -25.686 -27.650 1.00 25.55 191 ALA A CA 1
ATOM 1465 C C . ALA A 1 191 ? 2.031 -27.222 -27.495 1.00 25.55 191 ALA A C 1
ATOM 1467 O O . ALA A 1 191 ? 2.940 -27.994 -27.785 1.00 25.55 191 ALA A O 1
ATOM 1468 N N . CYS A 1 192 ? 0.880 -27.788 -27.077 1.00 21.62 192 CYS A N 1
ATOM 1469 C CA . CYS A 1 192 ? -0.501 -27.295 -26.907 1.00 21.62 192 CYS A CA 1
ATOM 1470 C C . CYS A 1 192 ? -1.383 -28.265 -26.058 1.00 21.62 192 CYS A C 1
ATOM 1472 O O . CYS A 1 192 ? -1.089 -29.457 -26.043 1.00 21.62 192 CYS A O 1
ATOM 1474 N N . ALA A 1 193 ? -2.518 -27.777 -25.512 1.00 23.97 193 ALA A N 1
ATOM 1475 C CA . ALA A 1 193 ? -3.698 -28.524 -24.984 1.00 23.97 193 ALA A CA 1
ATOM 1476 C C . ALA A 1 193 ? -3.470 -29.482 -23.766 1.00 23.97 193 ALA A C 1
ATOM 1478 O O . ALA A 1 193 ? -2.329 -29.718 -23.391 1.00 23.97 193 ALA A O 1
ATOM 1479 N N . VAL A 1 194 ? -4.460 -30.025 -23.020 1.00 24.69 194 VAL A N 1
ATOM 1480 C CA . VAL A 1 194 ? -5.953 -30.143 -23.091 1.00 24.69 194 VAL A CA 1
ATOM 1481 C C . VAL A 1 194 ? -6.585 -29.788 -21.700 1.00 24.69 194 VAL A C 1
ATOM 1483 O O . VAL A 1 194 ? -5.841 -29.533 -20.758 1.00 24.69 194 VAL A O 1
ATOM 1486 N N . ALA A 1 195 ? -7.925 -29.733 -21.544 1.00 23.36 195 ALA A N 1
ATOM 1487 C CA . ALA A 1 195 ? -8.657 -29.218 -20.357 1.00 23.36 195 ALA A CA 1
ATOM 1488 C C . ALA A 1 195 ? -9.690 -30.189 -19.695 1.00 23.36 195 ALA A C 1
ATOM 1490 O O . ALA A 1 195 ? -9.977 -31.247 -20.251 1.00 23.36 195 ALA A O 1
ATOM 1491 N N . GLY A 1 196 ? -10.264 -29.783 -18.540 1.00 22.02 196 GLY A N 1
ATOM 1492 C CA . GLY A 1 196 ? -11.400 -30.374 -17.771 1.00 22.02 196 GLY A CA 1
ATOM 1493 C C . GLY A 1 196 ? -11.517 -29.723 -16.360 1.00 22.02 196 GLY A C 1
ATOM 1494 O O . GLY A 1 196 ? -10.475 -29.423 -15.784 1.00 22.02 196 GLY A O 1
ATOM 1495 N N . SER A 1 197 ? -12.668 -29.233 -15.852 1.00 24.28 197 SER A N 1
ATOM 1496 C CA . SER A 1 197 ? -13.847 -29.930 -15.249 1.00 24.28 197 SER A CA 1
ATOM 1497 C C . SER A 1 197 ? -13.556 -30.637 -13.901 1.00 24.28 197 SER A C 1
ATOM 1499 O O . SER A 1 197 ? -12.636 -31.449 -13.879 1.00 24.28 197 SER A O 1
ATOM 1501 N N . GLU A 1 198 ? -14.271 -30.507 -12.763 1.00 24.98 198 GLU A N 1
ATOM 1502 C CA . GLU A 1 198 ? -15.388 -29.666 -12.222 1.00 24.98 198 GLU A CA 1
ATOM 1503 C C . GLU A 1 198 ? -15.499 -29.964 -10.679 1.00 24.98 198 GLU A C 1
ATOM 1505 O O . GLU A 1 198 ? -14.691 -30.755 -10.194 1.00 24.98 198 GLU A O 1
ATOM 1510 N N . GLY A 1 199 ? -16.378 -29.445 -9.792 1.00 22.73 199 GLY A N 1
ATOM 1511 C CA . GLY A 1 199 ? -17.479 -28.451 -9.808 1.00 22.73 199 GLY A CA 1
ATOM 1512 C C . GLY A 1 199 ? -18.373 -28.563 -8.525 1.00 22.73 199 GLY A C 1
ATOM 1513 O O . GLY A 1 199 ? -18.522 -29.674 -8.027 1.00 22.73 199 GLY A O 1
ATOM 1514 N N . ASN A 1 200 ? -18.987 -27.462 -8.025 1.00 25.17 200 ASN A N 1
ATOM 1515 C CA . ASN A 1 200 ? -19.987 -27.383 -6.904 1.00 25.17 200 ASN A CA 1
ATOM 1516 C C . ASN A 1 200 ? -19.537 -27.877 -5.478 1.00 25.17 200 ASN A C 1
ATOM 1518 O O . ASN A 1 200 ? -18.483 -28.486 -5.354 1.00 25.17 200 ASN A O 1
ATOM 1522 N N . GLU A 1 201 ? -20.189 -27.613 -4.318 1.00 26.91 201 GLU A N 1
ATOM 1523 C CA . GLU A 1 201 ? -21.294 -26.694 -3.923 1.00 26.91 201 GLU A CA 1
ATOM 1524 C C . GLU A 1 201 ? -21.244 -26.244 -2.425 1.00 26.91 201 GLU A C 1
ATOM 1526 O O . GLU A 1 201 ? -20.284 -26.501 -1.703 1.00 26.91 201 GLU A O 1
ATOM 1531 N N . THR A 1 202 ? -22.285 -25.525 -1.974 1.00 28.45 202 THR A N 1
ATOM 1532 C CA . THR A 1 202 ? -22.460 -24.793 -0.696 1.00 28.45 202 THR A CA 1
ATOM 1533 C C . THR A 1 202 ? -22.919 -25.605 0.531 1.00 28.45 202 THR A C 1
ATOM 1535 O O . THR A 1 202 ? -23.728 -26.512 0.364 1.00 28.45 202 THR A O 1
ATOM 1538 N N . ALA A 1 203 ? -22.588 -25.146 1.756 1.00 25.03 203 ALA A N 1
ATOM 1539 C CA . ALA A 1 203 ? -23.454 -25.105 2.966 1.00 25.03 203 ALA A CA 1
ATOM 1540 C C . ALA A 1 203 ? -22.672 -24.575 4.202 1.00 25.03 203 ALA A C 1
ATOM 1542 O O . ALA A 1 203 ? -21.446 -24.578 4.177 1.00 25.03 203 ALA A O 1
ATOM 1543 N N . ALA A 1 204 ? -23.257 -24.250 5.366 1.00 25.31 204 ALA A N 1
ATOM 1544 C CA . ALA A 1 204 ? -24.402 -23.392 5.736 1.00 25.31 204 ALA A CA 1
ATOM 1545 C C . ALA A 1 204 ? -24.461 -23.318 7.292 1.00 25.31 204 ALA A C 1
ATOM 1547 O O . ALA A 1 204 ? -24.149 -24.294 7.963 1.00 25.31 204 ALA A O 1
ATOM 1548 N N . ALA A 1 205 ? -24.833 -22.164 7.856 1.00 28.08 205 ALA A N 1
ATOM 1549 C CA . ALA A 1 205 ? -24.740 -21.783 9.280 1.00 28.08 205 ALA A CA 1
ATOM 1550 C C . ALA A 1 205 ? -25.278 -22.762 10.360 1.00 28.08 205 ALA A C 1
ATOM 1552 O O . ALA A 1 205 ? -26.253 -23.478 10.134 1.00 28.08 205 ALA A O 1
ATOM 1553 N N . PHE A 1 206 ? -24.761 -22.652 11.601 1.00 24.80 206 PHE A N 1
ATOM 1554 C CA . PHE A 1 206 ? -25.454 -23.170 12.795 1.00 24.80 206 PHE A CA 1
ATOM 1555 C C . PHE A 1 206 ? -25.301 -22.315 14.078 1.00 24.80 206 PHE A C 1
ATOM 1557 O O . PHE A 1 206 ? -24.277 -22.354 14.746 1.00 24.80 206 PHE A O 1
ATOM 1564 N N . ARG A 1 207 ? -26.409 -21.635 14.417 1.00 27.94 207 ARG A N 1
ATOM 1565 C CA . ARG A 1 207 ? -26.907 -21.161 15.734 1.00 27.94 207 ARG A CA 1
ATOM 1566 C C . ARG A 1 207 ? -26.111 -20.185 16.622 1.00 27.94 207 ARG A C 1
ATOM 1568 O O . ARG A 1 207 ? -25.015 -20.451 17.095 1.00 27.94 207 ARG A O 1
ATOM 1575 N N . SER A 1 208 ? -26.835 -19.125 16.980 1.00 32.44 208 SER A N 1
ATOM 1576 C CA . SER A 1 208 ? -26.677 -18.253 18.145 1.00 32.44 208 SER A CA 1
ATOM 1577 C C . SER A 1 208 ? -27.182 -18.894 19.449 1.00 32.44 208 SER A C 1
ATOM 1579 O O . SER A 1 208 ? -28.140 -19.668 19.411 1.00 32.44 208 SER A O 1
ATOM 1581 N N . SER A 1 209 ? -26.586 -18.502 20.589 1.00 31.56 209 SER A N 1
ATOM 1582 C CA . SER A 1 209 ? -27.241 -18.341 21.912 1.00 31.56 209 SER A CA 1
ATOM 1583 C C . SER A 1 209 ? -26.209 -17.978 23.007 1.00 31.56 209 SER A C 1
ATOM 1585 O O . SER A 1 209 ? -25.754 -18.871 23.724 1.00 31.56 209 SER A O 1
ATOM 1587 N N . ALA A 1 210 ? -25.798 -16.705 23.130 1.00 32.72 210 ALA A N 1
ATOM 1588 C CA . ALA A 1 210 ? -24.791 -16.297 24.135 1.00 32.72 210 ALA A CA 1
ATOM 1589 C C . ALA A 1 210 ? -24.844 -14.830 24.638 1.00 32.72 210 ALA A C 1
ATOM 1591 O O . ALA A 1 210 ? -24.096 -14.483 25.544 1.00 32.72 210 ALA A O 1
ATOM 1592 N N . GLU A 1 211 ? -25.692 -13.958 24.085 1.00 36.47 211 GLU A N 1
ATOM 1593 C CA . GLU A 1 211 ? -25.442 -12.499 24.106 1.00 36.47 211 GLU A CA 1
ATOM 1594 C C . GLU A 1 211 ? -25.877 -11.742 25.384 1.00 36.47 211 GLU A C 1
ATOM 1596 O O . GLU A 1 211 ? -25.520 -10.579 25.554 1.00 36.47 211 GLU A O 1
ATOM 1601 N N . GLU A 1 212 ? -26.613 -12.363 26.314 1.00 34.56 212 GLU A N 1
ATOM 1602 C CA . GLU A 1 212 ? -27.248 -11.650 27.446 1.00 34.56 212 GLU A CA 1
ATOM 1603 C C . GLU A 1 212 ? -26.441 -11.620 28.767 1.00 34.56 212 GLU A C 1
ATOM 1605 O O . GLU A 1 212 ? -26.971 -11.199 29.795 1.00 34.56 212 GLU A O 1
ATOM 1610 N N . SER A 1 213 ? -25.164 -12.034 28.787 1.00 39.22 213 SER A N 1
ATOM 1611 C CA . SER A 1 213 ? -24.350 -12.080 30.026 1.00 39.22 213 SER A CA 1
ATOM 1612 C C . SER A 1 213 ? -23.048 -11.260 30.025 1.00 39.22 213 SER A C 1
ATOM 1614 O O . SER A 1 213 ? -22.451 -11.079 31.088 1.00 39.22 213 SER A O 1
ATOM 1616 N N . GLU A 1 214 ? -22.600 -10.726 28.884 1.00 48.09 214 GLU A N 1
ATOM 1617 C CA . GLU A 1 214 ? -21.228 -10.191 28.747 1.00 48.09 214 GLU A CA 1
ATOM 1618 C C . GLU A 1 214 ? -21.097 -8.667 28.946 1.00 48.09 214 GLU A C 1
ATOM 1620 O O . GLU A 1 214 ? -20.007 -8.176 29.246 1.00 48.09 214 GLU A O 1
ATOM 1625 N N . ALA A 1 215 ? -22.201 -7.910 28.910 1.00 47.69 215 ALA A N 1
ATOM 1626 C CA . ALA A 1 215 ? -22.216 -6.442 29.041 1.00 47.69 215 ALA A CA 1
ATOM 1627 C C . ALA A 1 215 ? -21.663 -5.883 30.380 1.00 47.69 215 ALA A C 1
ATOM 1629 O O . ALA A 1 215 ? -21.535 -4.670 30.543 1.00 47.69 215 ALA A O 1
ATOM 1630 N N . SER A 1 216 ? -21.331 -6.754 31.340 1.00 47.59 216 SER A N 1
ATOM 1631 C CA . SER A 1 216 ? -20.785 -6.417 32.663 1.00 47.59 216 SER A CA 1
ATOM 1632 C C . SER A 1 216 ? -19.257 -6.198 32.684 1.00 47.59 216 SER A C 1
ATOM 1634 O O . SER A 1 216 ? -18.726 -5.719 33.683 1.00 47.59 216 SER A O 1
ATOM 1636 N N . GLN A 1 217 ? -18.520 -6.542 31.615 1.00 57.69 217 GLN A N 1
ATOM 1637 C CA . GLN A 1 217 ? -17.040 -6.528 31.627 1.00 57.69 217 GLN A CA 1
ATOM 1638 C C . GLN A 1 217 ? -16.379 -5.300 30.973 1.00 57.69 217 GLN A C 1
ATOM 1640 O O . GLN A 1 217 ? -15.165 -5.125 31.076 1.00 57.69 217 GLN A O 1
ATOM 1645 N N . CYS A 1 218 ? -17.142 -4.423 30.320 1.00 65.31 218 CYS A N 1
ATOM 1646 C CA . CYS A 1 218 ? -16.594 -3.295 29.562 1.00 65.31 218 CYS A CA 1
ATOM 1647 C C . CYS A 1 218 ? -16.213 -2.103 30.456 1.00 65.31 218 CYS A C 1
ATOM 1649 O O . CYS A 1 218 ? -16.993 -1.165 30.628 1.00 65.31 218 CYS A O 1
ATOM 1651 N N . THR A 1 219 ? -14.995 -2.127 31.006 1.00 62.84 219 THR A N 1
ATOM 1652 C CA . THR A 1 219 ? -14.443 -1.066 31.872 1.00 62.84 219 THR A CA 1
ATOM 1653 C C . THR A 1 219 ? -14.256 0.274 31.162 1.00 62.84 219 THR A C 1
ATOM 1655 O O . THR A 1 219 ? -14.416 1.323 31.783 1.00 62.84 219 THR A O 1
ATOM 1658 N N . THR A 1 220 ? -13.938 0.253 29.867 1.00 66.12 220 THR A N 1
ATOM 1659 C CA . THR A 1 220 ? -13.850 1.436 29.006 1.00 66.12 220 THR A CA 1
ATOM 1660 C C . THR A 1 220 ? -14.592 1.167 27.699 1.00 66.12 220 THR A C 1
ATOM 1662 O O . THR A 1 220 ? -14.426 0.123 27.073 1.00 66.12 220 THR A O 1
ATOM 1665 N N . ARG A 1 221 ? -15.455 2.105 27.287 1.00 81.56 221 ARG A N 1
ATOM 1666 C CA . ARG A 1 221 ? -16.098 2.085 25.965 1.00 81.56 221 ARG A CA 1
ATOM 1667 C C . ARG A 1 221 ? -15.277 2.945 25.017 1.00 81.56 221 ARG A C 1
ATOM 1669 O O . ARG A 1 221 ? -15.294 4.169 25.134 1.00 81.56 221 ARG A O 1
ATOM 1676 N N . ARG A 1 222 ? -14.559 2.301 24.100 1.00 89.69 222 ARG A N 1
ATOM 1677 C CA . ARG A 1 222 ? -13.897 2.941 22.961 1.00 89.69 222 ARG A CA 1
ATOM 1678 C C . ARG A 1 222 ? -14.163 2.127 21.707 1.00 89.69 222 ARG A C 1
ATOM 1680 O O . ARG A 1 222 ? -14.354 0.918 21.774 1.00 89.69 222 ARG A O 1
ATOM 1687 N N . ASN A 1 223 ? -14.112 2.805 20.572 1.00 94.62 223 ASN A N 1
ATOM 1688 C CA . ASN A 1 223 ? -14.229 2.214 19.249 1.00 94.62 223 ASN A CA 1
ATOM 1689 C C . ASN A 1 223 ? -13.108 2.800 18.388 1.00 94.62 223 ASN A C 1
ATOM 1691 O O . ASN A 1 223 ? -12.772 3.970 18.573 1.00 94.62 223 ASN A O 1
ATOM 1695 N N . VAL A 1 224 ? -12.527 2.046 17.451 1.00 95.50 224 VAL A N 1
ATOM 1696 C CA . VAL A 1 224 ? -11.425 2.568 16.617 1.00 95.50 224 VAL A CA 1
ATOM 1697 C C . VAL A 1 224 ? -11.548 2.180 15.145 1.00 95.50 224 VAL A C 1
ATOM 1699 O O . VAL A 1 224 ? -11.666 1.008 14.791 1.00 95.50 224 VAL A O 1
ATOM 1702 N N . CYS A 1 225 ? -11.498 3.185 14.274 1.00 97.44 225 CYS A N 1
ATOM 1703 C CA . CYS A 1 225 ? -11.338 3.009 12.838 1.00 97.44 225 CYS A CA 1
ATOM 1704 C C . CYS A 1 225 ? -9.845 2.936 12.502 1.00 97.44 225 CYS A C 1
ATOM 1706 O O . CYS A 1 225 ? -9.127 3.935 12.575 1.00 97.44 225 CYS A O 1
ATOM 1708 N N . ILE A 1 226 ? -9.377 1.752 12.121 1.00 96.75 226 ILE A N 1
ATOM 1709 C CA . ILE A 1 226 ? -7.991 1.496 11.733 1.00 96.75 226 ILE A CA 1
ATOM 1710 C C . ILE A 1 226 ? -7.918 1.487 10.203 1.00 96.75 226 ILE A C 1
ATOM 1712 O O . ILE A 1 226 ? -8.668 0.760 9.558 1.00 96.75 226 ILE A O 1
ATOM 1716 N N . PHE A 1 227 ? -7.010 2.251 9.602 1.00 95.88 227 PHE A N 1
ATOM 1717 C CA . PHE A 1 227 ? -6.865 2.337 8.144 1.00 95.88 227 PHE A CA 1
ATOM 1718 C C . PHE A 1 227 ? -5.491 1.831 7.681 1.00 95.88 227 PHE A C 1
ATOM 1720 O O . PHE A 1 227 ? -4.486 2.047 8.360 1.00 95.88 227 PHE A O 1
ATOM 1727 N N . ASP A 1 228 ? -5.403 1.205 6.505 1.00 94.25 228 ASP A N 1
ATOM 1728 C CA . ASP A 1 228 ? -4.146 1.232 5.748 1.00 94.25 228 ASP A CA 1
ATOM 1729 C C . ASP A 1 228 ? -3.899 2.640 5.182 1.00 94.25 228 ASP A C 1
ATOM 1731 O O . ASP A 1 228 ? -4.805 3.462 5.040 1.00 94.25 228 ASP A O 1
ATOM 1735 N N . PHE A 1 229 ? -2.651 2.921 4.840 1.00 91.44 229 PHE A N 1
ATOM 1736 C CA . PHE A 1 229 ? -2.237 4.163 4.223 1.00 91.44 229 PHE A CA 1
ATOM 1737 C C . PHE A 1 229 ? -2.285 4.074 2.692 1.00 91.44 229 PHE A C 1
ATOM 1739 O O . PHE A 1 229 ? -3.129 4.717 2.064 1.00 91.44 229 PHE A O 1
ATOM 1746 N N . ASP A 1 230 ? -1.427 3.256 2.079 1.00 86.88 230 ASP A N 1
ATOM 1747 C CA . ASP A 1 230 ? -1.404 3.080 0.624 1.00 86.88 230 ASP A CA 1
ATOM 1748 C C . ASP A 1 230 ? -2.720 2.481 0.110 1.00 86.88 230 ASP A C 1
ATOM 1750 O O . ASP A 1 230 ? -3.349 1.662 0.774 1.00 86.88 230 ASP A O 1
ATOM 1754 N N . HIS A 1 231 ? -3.177 2.968 -1.048 1.00 88.44 231 HIS A N 1
ATOM 1755 C CA . HIS A 1 231 ? -4.430 2.595 -1.721 1.00 88.44 231 HIS A CA 1
ATOM 1756 C C . HIS A 1 231 ? -5.719 2.698 -0.871 1.00 88.44 231 HIS A C 1
ATOM 1758 O O . HIS A 1 231 ? -6.800 2.324 -1.332 1.00 88.44 231 HIS A O 1
ATOM 1764 N N . THR A 1 232 ? -5.623 3.263 0.338 1.00 93.12 232 THR A N 1
ATOM 1765 C CA . THR A 1 232 ? -6.720 3.409 1.303 1.00 93.12 232 THR A CA 1
ATOM 1766 C C . THR A 1 232 ? -6.887 4.863 1.747 1.00 93.12 232 THR A C 1
ATOM 1768 O O . THR A 1 232 ? -7.924 5.454 1.452 1.00 93.12 232 THR A O 1
ATOM 1771 N N . LEU A 1 233 ? -5.870 5.474 2.369 1.00 92.50 233 LEU A N 1
ATOM 1772 C CA . LEU A 1 233 ? -5.806 6.922 2.645 1.00 92.50 233 LEU A CA 1
ATOM 1773 C C . LEU A 1 233 ? -4.978 7.699 1.601 1.00 92.50 233 LEU A C 1
ATOM 1775 O O . LEU A 1 233 ? -5.083 8.922 1.533 1.00 92.50 233 LEU A O 1
ATOM 1779 N N . LYS A 1 234 ? -4.193 7.004 0.766 1.00 89.19 234 LYS A N 1
ATOM 1780 C CA . LYS A 1 234 ? -3.346 7.568 -0.296 1.00 89.19 234 LYS A CA 1
ATOM 1781 C C . LYS A 1 234 ? -3.422 6.729 -1.576 1.00 89.19 234 LYS A C 1
ATOM 1783 O O . LYS A 1 234 ? -2.796 5.675 -1.669 1.00 89.19 234 LYS A O 1
ATOM 1788 N N . ASN A 1 235 ? -4.102 7.219 -2.610 1.00 82.31 235 ASN A N 1
ATOM 1789 C CA . ASN A 1 235 ? -4.055 6.591 -3.937 1.00 82.31 235 ASN A CA 1
ATOM 1790 C C . ASN A 1 235 ? -2.777 7.037 -4.665 1.00 82.31 235 ASN A C 1
ATOM 1792 O O . ASN A 1 235 ? -2.389 8.194 -4.544 1.00 82.31 235 ASN A O 1
ATOM 1796 N N . GLY A 1 236 ? -2.107 6.187 -5.446 1.00 61.56 236 GLY A N 1
ATOM 1797 C CA . GLY A 1 236 ? -0.881 6.610 -6.137 1.00 61.56 236 GLY A CA 1
ATOM 1798 C C . GLY A 1 236 ? -0.259 5.559 -7.052 1.00 61.56 236 GLY A C 1
ATOM 1799 O O . GLY A 1 236 ? -0.692 4.412 -7.079 1.00 61.56 236 GLY A O 1
ATOM 1800 N N . CYS A 1 237 ? 0.759 5.977 -7.811 1.00 50.53 237 CYS A N 1
ATOM 1801 C CA . CYS A 1 237 ? 1.519 5.110 -8.723 1.00 50.53 237 CYS A CA 1
ATOM 1802 C C . CYS A 1 237 ? 2.667 4.359 -8.016 1.00 50.53 237 CYS A C 1
ATOM 1804 O O . CYS A 1 237 ? 3.099 3.304 -8.472 1.00 50.53 237 CYS A O 1
ATOM 1806 N N . CYS A 1 238 ? 3.158 4.889 -6.892 1.00 52.91 238 CYS A N 1
ATOM 1807 C CA . CYS A 1 238 ? 4.244 4.312 -6.103 1.00 52.91 238 CYS A CA 1
ATOM 1808 C C . CYS A 1 238 ? 3.870 4.274 -4.612 1.00 52.91 238 CYS A C 1
ATOM 1810 O O . CYS A 1 238 ? 3.102 5.104 -4.117 1.00 52.91 238 CYS A O 1
ATOM 1812 N N . TYR A 1 239 ? 4.480 3.356 -3.867 1.00 49.88 239 TYR A N 1
ATOM 1813 C CA . TYR A 1 239 ? 4.305 3.261 -2.414 1.00 49.88 239 TYR A CA 1
ATOM 1814 C C . TYR A 1 239 ? 5.059 4.373 -1.649 1.00 49.88 239 TYR A C 1
ATOM 1816 O O . TYR A 1 239 ? 4.615 4.801 -0.590 1.00 49.88 239 TYR A O 1
ATOM 1824 N N . HIS A 1 240 ? 6.159 4.910 -2.193 1.00 47.50 240 HIS A N 1
ATOM 1825 C CA . HIS A 1 240 ? 7.154 5.652 -1.393 1.00 47.50 240 HIS A CA 1
ATOM 1826 C C . HIS A 1 240 ? 7.352 7.145 -1.726 1.00 47.50 240 HIS A C 1
ATOM 1828 O O . HIS A 1 240 ? 8.084 7.805 -0.993 1.00 47.50 240 HIS A O 1
ATOM 1834 N N . CYS A 1 241 ? 6.770 7.648 -2.821 1.00 51.38 241 CYS A N 1
ATOM 1835 C CA . CYS A 1 241 ? 7.220 8.885 -3.486 1.00 51.38 241 CYS A CA 1
ATOM 1836 C C . CYS A 1 241 ? 6.118 9.933 -3.744 1.00 51.38 241 CYS A C 1
ATOM 1838 O O . CYS A 1 241 ? 6.317 11.123 -3.525 1.00 51.38 241 CYS A O 1
ATOM 1840 N N . CYS A 1 242 ? 4.935 9.502 -4.184 1.00 57.53 242 CYS A N 1
ATOM 1841 C CA . CYS A 1 242 ? 3.826 10.362 -4.575 1.00 57.53 242 CYS A CA 1
ATOM 1842 C C . CYS A 1 242 ? 2.481 9.757 -4.155 1.00 57.53 242 CYS A C 1
ATOM 1844 O O . CYS A 1 242 ? 2.357 8.559 -3.868 1.00 57.53 242 CYS A O 1
ATOM 1846 N N . GLY A 1 243 ? 1.457 10.603 -4.114 1.00 66.94 243 GLY A N 1
ATOM 1847 C CA . GLY A 1 243 ? 0.106 10.220 -3.742 1.00 66.94 243 GLY A CA 1
ATOM 1848 C C . GLY A 1 243 ? -0.901 11.316 -4.056 1.00 66.94 243 GLY A C 1
ATOM 1849 O O . GLY A 1 243 ? -0.554 12.488 -4.159 1.00 66.94 243 GLY A O 1
ATOM 1850 N N . VAL A 1 244 ? -2.157 10.916 -4.196 1.00 80.81 244 VAL A N 1
ATOM 1851 C CA . VAL A 1 244 ? -3.326 11.781 -4.315 1.00 80.81 244 VAL A CA 1
ATOM 1852 C C . VAL A 1 244 ? -4.317 11.333 -3.251 1.00 80.81 244 VAL A C 1
ATOM 1854 O O . VAL A 1 244 ? -4.626 10.143 -3.133 1.00 80.81 244 VAL A O 1
ATOM 1857 N N . LEU A 1 245 ? -4.816 12.290 -2.476 1.00 87.88 245 LEU A N 1
ATOM 1858 C CA . LEU A 1 245 ? -5.835 12.050 -1.464 1.00 87.88 245 LEU A CA 1
ATOM 1859 C C . LEU A 1 245 ? -7.103 11.463 -2.122 1.00 87.88 245 LEU A C 1
ATOM 1861 O O . LEU A 1 245 ? -7.623 12.056 -3.075 1.00 87.88 245 LEU A O 1
ATOM 1865 N N . PRO A 1 246 ? -7.625 10.314 -1.653 1.00 91.06 246 PRO A N 1
ATOM 1866 C CA . PRO A 1 246 ? -8.913 9.797 -2.094 1.00 91.06 246 PRO A CA 1
ATOM 1867 C C . PRO A 1 246 ? -10.005 10.848 -1.904 1.00 91.06 246 PRO A C 1
ATOM 1869 O O . PRO A 1 246 ? -10.072 11.497 -0.861 1.00 91.06 246 PRO A O 1
ATOM 1872 N N . ARG A 1 247 ? -10.895 10.993 -2.895 1.00 90.69 247 ARG A N 1
ATOM 1873 C CA . ARG A 1 247 ? -11.896 12.078 -2.943 1.00 90.69 247 ARG A CA 1
ATOM 1874 C C . ARG A 1 247 ? -12.757 12.185 -1.677 1.00 90.69 247 ARG A C 1
ATOM 1876 O O . ARG A 1 247 ? -13.217 13.274 -1.354 1.00 90.69 247 ARG A O 1
ATOM 1883 N N . GLU A 1 248 ? -12.987 11.066 -0.997 1.00 93.69 248 GLU A N 1
ATOM 1884 C CA . GLU A 1 248 ? -13.797 10.984 0.218 1.00 93.69 248 GLU A CA 1
ATOM 1885 C C . GLU A 1 248 ? -12.980 10.707 1.491 1.00 93.69 248 GLU A C 1
ATOM 1887 O O . GLU A 1 248 ? -13.584 10.649 2.554 1.00 93.69 248 GLU A O 1
ATOM 1892 N N . ALA A 1 249 ? -11.644 10.585 1.448 1.00 93.88 249 ALA A N 1
ATOM 1893 C CA . ALA A 1 249 ? -10.851 10.163 2.614 1.00 93.88 249 ALA A CA 1
ATOM 1894 C C . ALA A 1 249 ? -11.047 11.066 3.841 1.00 93.88 249 ALA A C 1
ATOM 1896 O O . ALA A 1 249 ? -11.326 10.570 4.930 1.00 93.88 249 ALA A O 1
ATOM 1897 N N . VAL A 1 250 ? -10.984 12.391 3.669 1.00 94.00 250 VAL A N 1
ATOM 1898 C CA . VAL A 1 250 ? -11.217 13.345 4.769 1.00 94.00 250 VAL A CA 1
ATOM 1899 C C . VAL A 1 250 ? -12.648 13.244 5.299 1.00 94.00 250 VAL A C 1
ATOM 1901 O O . VAL A 1 250 ? -12.853 13.312 6.506 1.00 94.00 250 VAL A O 1
ATOM 1904 N N . SER A 1 251 ? -13.646 13.037 4.436 1.00 95.81 251 SER A N 1
ATOM 1905 C CA . SER A 1 251 ? -15.038 12.847 4.866 1.00 95.81 251 SER A CA 1
ATOM 1906 C C . SER A 1 251 ? -15.239 11.516 5.595 1.00 95.81 251 SER A C 1
ATOM 1908 O O . SER A 1 251 ? -15.928 11.479 6.607 1.00 95.81 251 SER A O 1
ATOM 1910 N N . ALA A 1 252 ? -14.606 10.442 5.124 1.00 96.12 252 ALA A N 1
ATOM 1911 C CA . ALA A 1 252 ? -14.699 9.101 5.684 1.00 96.12 252 ALA A CA 1
ATOM 1912 C C . ALA A 1 252 ? -14.026 9.014 7.066 1.00 96.12 252 ALA A C 1
ATOM 1914 O O . ALA A 1 252 ? -14.622 8.495 8.007 1.00 96.12 252 ALA A O 1
ATOM 1915 N N . VAL A 1 253 ? -12.832 9.596 7.228 1.00 94.56 253 VAL A N 1
ATOM 1916 C CA . VAL A 1 253 ? -12.155 9.686 8.534 1.00 94.56 253 VAL A CA 1
ATOM 1917 C C . VAL A 1 253 ? -12.931 10.600 9.499 1.00 94.56 253 VAL A C 1
ATOM 1919 O O . VAL A 1 253 ? -13.056 10.265 10.676 1.00 94.56 253 VAL A O 1
ATOM 1922 N N . ASN A 1 254 ? -13.540 11.692 9.012 1.00 94.88 254 ASN A N 1
ATOM 1923 C CA . ASN A 1 254 ? -14.464 12.505 9.819 1.00 94.88 254 ASN A CA 1
ATOM 1924 C C . ASN A 1 254 ? -15.757 11.764 10.202 1.00 94.88 254 ASN A C 1
ATOM 1926 O O . ASN A 1 254 ? -16.276 11.997 11.286 1.00 94.88 254 ASN A O 1
ATOM 1930 N N . GLU A 1 255 ? -16.300 10.872 9.365 1.00 95.94 255 GLU A N 1
ATOM 1931 C CA . GLU A 1 255 ? -17.486 10.083 9.736 1.00 95.94 255 GLU A CA 1
ATOM 1932 C C . GLU A 1 255 ? -17.159 9.141 10.906 1.00 95.94 255 GLU A C 1
ATOM 1934 O O . GLU A 1 255 ? -17.973 9.034 11.815 1.00 95.94 255 GLU A O 1
ATOM 1939 N N . CYS A 1 256 ? -15.960 8.546 10.965 1.00 95.25 256 CYS A N 1
ATOM 1940 C CA . CYS A 1 256 ? -15.515 7.787 12.143 1.00 95.25 256 CYS A CA 1
ATOM 1941 C C . CYS A 1 256 ? -15.530 8.637 13.423 1.00 95.25 256 CYS A C 1
ATOM 1943 O O . CYS A 1 256 ? -16.221 8.289 14.386 1.00 95.25 256 CYS A O 1
ATOM 1945 N N . THR A 1 257 ? -14.850 9.788 13.430 1.00 93.31 257 THR A N 1
ATOM 1946 C CA . THR A 1 257 ? -14.805 10.652 14.623 1.00 93.31 257 THR A CA 1
ATOM 1947 C C . THR A 1 257 ? -16.186 11.213 14.984 1.00 93.31 257 THR A C 1
ATOM 1949 O O . THR A 1 257 ? -16.535 11.267 16.163 1.00 93.31 257 THR A O 1
ATOM 1952 N N . ALA A 1 258 ? -17.030 11.519 13.994 1.00 94.12 258 ALA A N 1
ATOM 1953 C CA . ALA A 1 258 ? -18.418 11.945 14.182 1.00 94.12 258 ALA A CA 1
ATOM 1954 C C . ALA A 1 258 ? -19.382 10.822 14.626 1.00 94.12 258 ALA A C 1
ATOM 1956 O O . ALA A 1 258 ? -20.531 11.116 14.967 1.00 94.12 258 ALA A O 1
ATOM 1957 N N . LYS A 1 259 ? -18.959 9.549 14.630 1.00 94.62 259 LYS A N 1
ATOM 1958 C CA . LYS A 1 259 ? -19.691 8.422 15.246 1.00 94.62 259 LYS A CA 1
ATOM 1959 C C . LYS A 1 259 ? -19.078 7.939 16.567 1.00 94.62 259 LYS A C 1
ATOM 1961 O O . LYS A 1 259 ? -19.530 6.920 17.074 1.00 94.62 259 LYS A O 1
ATOM 1966 N N . GLY A 1 260 ? -18.093 8.646 17.128 1.00 92.56 260 GLY A N 1
ATOM 1967 C CA . GLY A 1 260 ? -17.453 8.256 18.391 1.00 92.56 260 GLY A CA 1
ATOM 1968 C C . GLY A 1 260 ? -16.370 7.180 18.252 1.00 92.56 260 GLY A C 1
ATOM 1969 O O . GLY A 1 260 ? -16.091 6.474 19.219 1.00 92.56 260 GLY A O 1
ATOM 1970 N N . PHE A 1 261 ? -15.766 7.045 17.067 1.00 94.31 261 PHE A N 1
ATOM 1971 C CA . PHE A 1 261 ? -14.569 6.228 16.868 1.00 94.31 261 PHE A CA 1
ATOM 1972 C C . PHE A 1 261 ? -13.314 7.101 16.956 1.00 94.31 261 PHE A C 1
ATOM 1974 O O . PHE A 1 261 ? -13.223 8.149 16.310 1.00 94.31 261 PHE A O 1
ATOM 1981 N N . ASP A 1 262 ? -12.316 6.623 17.693 1.00 93.81 262 ASP A N 1
ATOM 1982 C CA . ASP A 1 262 ? -10.930 7.038 17.511 1.00 93.81 262 ASP A CA 1
ATOM 1983 C C . ASP A 1 262 ? -10.395 6.536 16.154 1.00 93.81 262 ASP A C 1
ATOM 1985 O O . ASP A 1 262 ? -11.035 5.738 15.460 1.00 93.81 262 ASP A O 1
ATOM 1989 N N . ILE A 1 263 ? -9.224 7.022 15.739 1.00 92.94 263 ILE A N 1
ATOM 1990 C CA . ILE A 1 263 ? -8.656 6.753 14.410 1.00 92.94 263 ILE A CA 1
ATOM 1991 C C . ILE A 1 263 ? -7.182 6.349 14.502 1.00 92.94 263 ILE A C 1
ATOM 1993 O O . ILE A 1 263 ? -6.419 6.944 15.255 1.00 92.94 263 ILE A O 1
ATOM 1997 N N . ALA A 1 264 ? -6.788 5.330 13.734 1.00 93.25 264 ALA A N 1
ATOM 1998 C CA . ALA A 1 264 ? -5.456 4.720 13.775 1.00 93.25 264 ALA A CA 1
ATOM 1999 C C . ALA A 1 264 ? -4.985 4.263 12.384 1.00 93.25 264 ALA A C 1
ATOM 2001 O O . ALA A 1 264 ? -5.788 4.146 11.455 1.00 93.25 264 ALA A O 1
ATOM 2002 N N . ILE A 1 265 ? -3.689 3.962 12.234 1.00 91.31 265 ILE A N 1
ATOM 2003 C CA . ILE A 1 265 ? -3.096 3.540 10.953 1.00 91.31 265 ILE A CA 1
ATOM 2004 C C . ILE A 1 265 ? -2.280 2.256 11.130 1.00 91.31 265 ILE A C 1
ATOM 2006 O O . ILE A 1 265 ? -1.375 2.201 11.955 1.00 91.31 265 ILE A O 1
ATOM 2010 N N . ALA A 1 266 ? -2.547 1.241 10.306 1.00 90.38 266 ALA A N 1
ATOM 2011 C CA . ALA A 1 266 ? -1.805 -0.019 10.275 1.00 90.38 266 ALA A CA 1
ATOM 2012 C C . ALA A 1 266 ? -1.343 -0.338 8.843 1.00 90.38 266 ALA A C 1
ATOM 2014 O O . ALA A 1 266 ? -2.081 -0.921 8.041 1.00 90.38 266 ALA A O 1
ATOM 2015 N N . SER A 1 267 ? -0.101 0.035 8.522 1.00 86.88 267 SER A N 1
ATOM 2016 C CA . SER A 1 267 ? 0.442 -0.010 7.162 1.00 86.88 267 SER A CA 1
ATOM 2017 C C . SER A 1 267 ? 1.777 -0.746 7.039 1.00 86.88 267 SER A C 1
ATOM 2019 O O . SER A 1 267 ? 2.607 -0.775 7.949 1.00 86.88 267 SER A O 1
ATOM 2021 N N . ALA A 1 268 ? 2.004 -1.311 5.853 1.00 76.94 268 ALA A N 1
ATOM 2022 C CA . ALA A 1 268 ? 3.288 -1.882 5.463 1.00 76.94 268 ALA A CA 1
ATOM 2023 C C . ALA A 1 268 ? 4.288 -0.824 4.951 1.00 76.94 268 ALA A C 1
ATOM 2025 O O . ALA A 1 268 ? 5.455 -1.160 4.755 1.00 76.94 268 ALA A O 1
ATOM 2026 N N . ASN A 1 269 ? 3.865 0.433 4.746 1.00 71.19 269 ASN A N 1
ATOM 2027 C CA . ASN A 1 269 ? 4.731 1.502 4.243 1.00 71.19 269 ASN A CA 1
ATOM 2028 C C . ASN A 1 269 ? 5.928 1.736 5.179 1.00 71.19 269 ASN A C 1
ATOM 2030 O O . ASN A 1 269 ? 5.743 1.955 6.375 1.00 71.19 269 ASN A O 1
ATOM 2034 N N . LEU A 1 270 ? 7.149 1.685 4.643 1.00 68.50 270 LEU A N 1
ATOM 2035 C CA . LEU A 1 270 ? 8.388 1.832 5.417 1.00 68.50 270 LEU A CA 1
ATOM 2036 C C . LEU A 1 270 ? 8.777 3.299 5.673 1.00 68.50 270 LEU A C 1
ATOM 2038 O O . LEU A 1 270 ? 9.594 3.566 6.552 1.00 68.50 270 LEU A O 1
ATOM 2042 N N . ASN A 1 271 ? 8.212 4.258 4.934 1.00 73.00 271 ASN A N 1
ATOM 2043 C CA . ASN A 1 271 ? 8.578 5.669 5.024 1.00 73.00 271 ASN A CA 1
ATOM 2044 C C . ASN A 1 271 ? 7.627 6.438 5.958 1.00 73.00 271 ASN A C 1
ATOM 2046 O O . ASN A 1 271 ? 6.761 7.190 5.509 1.00 73.00 271 ASN A O 1
ATOM 2050 N N . TYR A 1 272 ? 7.816 6.272 7.271 1.00 76.62 272 TYR A N 1
ATOM 2051 C CA . TYR A 1 272 ? 7.054 6.981 8.311 1.00 76.62 272 TYR A CA 1
ATOM 2052 C C . TYR A 1 272 ? 7.021 8.507 8.104 1.00 76.62 272 TYR A C 1
ATOM 2054 O O . TYR A 1 272 ? 5.981 9.135 8.290 1.00 76.62 272 TYR A O 1
ATOM 2062 N N . ASN A 1 273 ? 8.128 9.106 7.651 1.00 76.50 273 ASN A N 1
ATOM 2063 C CA . ASN A 1 273 ? 8.205 10.549 7.408 1.00 76.50 273 ASN A CA 1
ATOM 2064 C C . ASN A 1 273 ? 7.314 10.992 6.237 1.00 76.50 273 ASN A C 1
ATOM 2066 O O . ASN A 1 273 ? 6.682 12.039 6.336 1.00 76.50 273 ASN A O 1
ATOM 2070 N N . PHE A 1 274 ? 7.207 10.193 5.170 1.00 80.19 274 PHE A N 1
ATOM 2071 C CA . PHE A 1 274 ? 6.279 10.457 4.064 1.00 80.19 274 PHE A CA 1
ATOM 2072 C C . PHE A 1 274 ? 4.818 10.231 4.466 1.00 80.19 274 PHE A C 1
ATOM 2074 O O . PHE A 1 274 ? 3.974 11.058 4.132 1.00 80.19 274 PHE A O 1
ATOM 2081 N N . VAL A 1 275 ? 4.520 9.167 5.227 1.00 81.12 275 VAL A N 1
ATOM 2082 C CA . VAL A 1 275 ? 3.178 8.949 5.805 1.00 81.12 275 VAL A CA 1
ATOM 2083 C C . VAL A 1 275 ? 2.761 10.179 6.614 1.00 81.12 275 VAL A C 1
ATOM 2085 O O . VAL A 1 275 ? 1.685 10.726 6.392 1.00 81.12 275 VAL A O 1
ATOM 2088 N N . ARG A 1 276 ? 3.653 10.671 7.483 1.00 80.94 276 ARG A N 1
ATOM 2089 C CA . ARG A 1 276 ? 3.453 11.894 8.262 1.00 80.94 276 ARG A CA 1
ATOM 2090 C C . ARG A 1 276 ? 3.253 13.120 7.365 1.00 80.94 276 ARG A C 1
ATOM 2092 O O . ARG A 1 276 ? 2.212 13.758 7.438 1.00 80.94 276 ARG A O 1
ATOM 2099 N N . GLN A 1 277 ? 4.207 13.441 6.494 1.00 82.44 277 GLN A N 1
ATOM 2100 C CA . GLN A 1 277 ? 4.123 14.625 5.633 1.00 82.44 277 GLN A CA 1
ATOM 2101 C C . GLN A 1 277 ? 2.818 14.650 4.823 1.00 82.44 277 GLN A C 1
ATOM 2103 O O . GLN A 1 277 ? 2.094 15.642 4.865 1.00 82.44 277 GLN A O 1
ATOM 2108 N N . PHE A 1 278 ? 2.465 13.535 4.177 1.00 85.69 278 PHE A N 1
ATOM 2109 C CA . PHE A 1 278 ? 1.244 13.432 3.386 1.00 85.69 278 PHE A CA 1
ATOM 2110 C C . PHE A 1 278 ? -0.020 13.675 4.223 1.00 85.69 278 PHE A C 1
ATOM 2112 O O . PHE A 1 278 ? -0.913 14.393 3.775 1.00 85.69 278 PHE A O 1
ATOM 2119 N N . LEU A 1 279 ? -0.106 13.121 5.438 1.00 87.56 279 LEU A N 1
ATOM 2120 C CA . LEU A 1 279 ? -1.248 13.356 6.327 1.00 87.56 279 LEU A CA 1
ATOM 2121 C C . LEU A 1 279 ? -1.333 14.831 6.748 1.00 87.56 279 LEU A C 1
ATOM 2123 O O . LEU A 1 279 ? -2.397 15.428 6.616 1.00 87.56 279 LEU A O 1
ATOM 2127 N N . SER A 1 280 ? -0.219 15.448 7.157 1.00 85.75 280 SER A N 1
ATOM 2128 C CA . SER A 1 280 ? -0.170 16.878 7.508 1.00 85.75 280 SER A CA 1
ATOM 2129 C C . SER A 1 280 ? -0.498 17.827 6.352 1.00 85.75 280 SER A C 1
ATOM 2131 O O . SER A 1 280 ? -1.008 18.914 6.602 1.00 85.75 280 SER A O 1
ATOM 2133 N N . GLU A 1 281 ? -0.220 17.445 5.106 1.00 87.38 281 GLU A N 1
ATOM 2134 C CA . GLU A 1 281 ? -0.533 18.254 3.919 1.00 87.38 281 GLU A CA 1
ATOM 2135 C C . GLU A 1 281 ? -1.985 18.092 3.433 1.00 87.38 281 GLU A C 1
ATOM 2137 O O . GLU A 1 281 ? -2.495 18.968 2.735 1.00 87.38 281 GLU A O 1
ATOM 2142 N N . ASN A 1 282 ? -2.653 16.980 3.771 1.00 88.50 282 ASN A N 1
ATOM 2143 C CA . ASN A 1 282 ? -3.932 16.591 3.161 1.00 88.50 282 ASN A CA 1
ATOM 2144 C C . ASN A 1 282 ? -5.108 16.437 4.147 1.00 88.50 282 ASN A C 1
ATOM 2146 O O . ASN A 1 282 ? -6.258 16.404 3.704 1.00 88.50 282 ASN A O 1
ATOM 2150 N N . PHE A 1 283 ? -4.859 16.349 5.458 1.00 89.25 283 PHE A N 1
ATOM 2151 C CA . PHE A 1 283 ? -5.891 16.257 6.497 1.00 89.25 283 PHE A CA 1
ATOM 2152 C C . PHE A 1 283 ? -5.897 17.503 7.401 1.00 89.25 283 PHE A C 1
ATOM 2154 O O . PHE A 1 283 ? -4.839 18.080 7.665 1.00 89.25 283 PHE A O 1
ATOM 2161 N N . PRO A 1 284 ? -7.079 17.936 7.889 1.00 86.75 284 PRO A N 1
ATOM 2162 C CA . PRO A 1 284 ? -7.183 19.060 8.815 1.00 86.75 284 PRO A CA 1
ATOM 2163 C C . PRO A 1 284 ? -6.535 18.705 10.171 1.00 86.75 284 PRO A C 1
ATOM 2165 O O . PRO A 1 284 ? -6.681 17.556 10.607 1.00 86.75 284 PRO A O 1
ATOM 2168 N N . PRO A 1 285 ? -5.838 19.644 10.849 1.00 83.88 285 PRO A N 1
ATOM 2169 C CA . PRO A 1 285 ? -5.012 19.349 12.028 1.00 83.88 285 PRO A CA 1
ATOM 2170 C C . PRO A 1 285 ? -5.717 18.552 13.132 1.00 83.88 285 PRO A C 1
ATOM 2172 O O . PRO A 1 285 ? -5.117 17.669 13.732 1.00 83.88 285 PRO A O 1
ATOM 2175 N N . GLU A 1 286 ? -7.012 18.785 13.344 1.00 82.00 286 GLU A N 1
ATOM 2176 C CA . GLU A 1 286 ? -7.834 18.138 14.372 1.00 82.00 286 GLU A CA 1
ATOM 2177 C C . GLU A 1 286 ? -8.059 16.632 14.124 1.00 82.00 286 GLU A C 1
ATOM 2179 O O . GLU A 1 286 ? -8.365 15.882 15.056 1.00 82.00 286 GLU A O 1
ATOM 2184 N N . LEU A 1 287 ? -7.911 16.180 12.872 1.00 79.19 287 LEU A N 1
ATOM 2185 C CA . LEU A 1 287 ? -7.775 14.762 12.532 1.00 79.19 287 LEU A CA 1
ATOM 2186 C C . LEU A 1 287 ? -6.313 14.326 12.565 1.00 79.19 287 LEU A C 1
ATOM 2188 O O . LEU A 1 287 ? -6.013 13.239 13.051 1.00 79.19 287 LEU A O 1
ATOM 2192 N N . THR A 1 288 ? -5.411 15.150 12.040 1.00 77.62 288 THR A N 1
ATOM 2193 C CA . THR A 1 288 ? -4.004 14.788 11.862 1.00 77.62 288 THR A CA 1
ATOM 2194 C C . THR A 1 288 ? -3.299 14.537 13.199 1.00 77.62 288 THR A C 1
ATOM 2196 O O . THR A 1 288 ? -2.583 13.549 13.319 1.00 77.62 288 THR A O 1
ATOM 2199 N N . ASP A 1 289 ? -3.584 15.326 14.238 1.00 77.06 289 ASP A N 1
ATOM 2200 C CA . ASP A 1 289 ? -3.060 15.108 15.595 1.00 77.06 289 ASP A CA 1
ATOM 2201 C C . ASP A 1 289 ? -3.568 13.790 16.209 1.00 77.06 289 ASP A C 1
ATOM 2203 O O . ASP A 1 289 ? -2.816 13.078 16.877 1.00 77.06 289 ASP A O 1
ATOM 2207 N N . LYS A 1 290 ? -4.821 13.399 15.930 1.00 70.50 290 LYS A N 1
ATOM 2208 C CA . LYS A 1 290 ? -5.365 12.087 16.334 1.00 70.50 290 LYS A CA 1
ATOM 2209 C C . LYS A 1 290 ? -4.736 10.932 15.553 1.00 70.50 290 LYS A C 1
ATOM 2211 O O . LYS A 1 290 ? -4.554 9.851 16.102 1.00 70.50 290 LYS A O 1
ATOM 2216 N N . LEU A 1 291 ? -4.365 11.178 14.297 1.00 67.94 291 LEU A N 1
ATOM 2217 C CA . LEU A 1 291 ? -3.579 10.272 13.460 1.00 67.94 291 LEU A CA 1
ATOM 2218 C C . LEU A 1 291 ? -2.071 10.304 13.785 1.00 67.94 291 LEU A C 1
ATOM 2220 O O . LEU A 1 291 ? -1.316 9.671 13.056 1.00 67.94 291 LEU A O 1
ATOM 2224 N N . TYR A 1 292 ? -1.621 10.988 14.849 1.00 65.12 292 TYR A N 1
ATOM 2225 C CA . TYR A 1 292 ? -0.220 11.042 15.312 1.00 65.12 292 TYR A CA 1
ATOM 2226 C C . TYR A 1 292 ? -0.026 10.494 16.736 1.00 65.12 292 TYR A C 1
ATOM 2228 O O . TYR A 1 292 ? 0.725 11.038 17.546 1.00 65.12 292 TYR A O 1
ATOM 2236 N N . THR A 1 293 ? -0.676 9.372 17.030 1.00 63.47 293 THR A N 1
ATOM 2237 C CA . THR A 1 293 ? -0.485 8.587 18.258 1.00 63.47 293 THR A CA 1
ATOM 2238 C C . THR A 1 293 ? 0.478 7.412 18.039 1.00 63.47 293 THR A C 1
ATOM 2240 O O . THR A 1 293 ? 0.852 7.084 16.912 1.00 63.47 293 THR A O 1
ATOM 2243 N N . GLU A 1 294 ? 0.847 6.698 19.108 1.00 57.59 294 GLU A N 1
ATOM 2244 C CA . GLU A 1 294 ? 1.599 5.430 19.001 1.00 57.59 294 GLU A CA 1
ATOM 2245 C C . GLU A 1 294 ? 0.811 4.319 18.269 1.00 57.59 294 GLU A C 1
ATOM 2247 O O . GLU A 1 294 ? 1.379 3.298 17.875 1.00 57.59 294 GLU A O 1
ATOM 2252 N N . ALA A 1 295 ? -0.487 4.527 18.015 1.00 58.28 295 ALA A N 1
ATOM 2253 C CA . ALA A 1 295 ? -1.302 3.686 17.144 1.00 58.28 295 ALA A CA 1
ATOM 2254 C C . ALA A 1 295 ? -1.009 3.879 15.635 1.00 58.28 295 ALA A C 1
ATOM 2256 O O . ALA A 1 295 ? -1.653 3.236 14.804 1.00 58.28 295 ALA A O 1
ATOM 2257 N N . VAL A 1 296 ? -0.035 4.716 15.250 1.00 66.81 296 VAL A N 1
ATOM 2258 C CA . VAL A 1 296 ? 0.532 4.735 13.889 1.00 66.81 296 VAL A CA 1
ATOM 2259 C C . VAL A 1 296 ? 1.572 3.628 13.750 1.00 66.81 296 VAL A C 1
ATOM 2261 O O . VAL A 1 296 ? 2.712 3.743 14.193 1.00 66.81 296 VAL A O 1
ATOM 2264 N N . GLN A 1 297 ? 1.182 2.539 13.099 1.00 74.06 297 GLN A N 1
ATOM 2265 C CA . GLN A 1 297 ? 1.984 1.330 12.968 1.00 74.06 297 GLN A CA 1
ATOM 2266 C C . GLN A 1 297 ? 2.424 1.133 11.512 1.00 74.06 297 GLN A C 1
ATOM 2268 O O . GLN A 1 297 ? 1.679 0.598 10.690 1.00 74.06 297 GLN A O 1
ATOM 2273 N N . THR A 1 298 ? 3.646 1.568 11.198 1.00 72.06 298 THR A N 1
ATOM 2274 C CA . THR A 1 298 ? 4.265 1.516 9.858 1.00 72.06 298 THR A CA 1
ATOM 2275 C C . THR A 1 298 ? 5.276 0.371 9.697 1.00 72.06 298 THR A C 1
ATOM 2277 O O . THR A 1 298 ? 5.764 -0.199 10.672 1.00 72.06 298 THR A O 1
ATOM 2280 N N . GLY A 1 299 ? 5.633 0.046 8.451 1.00 57.97 299 GLY A N 1
ATOM 2281 C CA . GLY A 1 299 ? 6.718 -0.880 8.101 1.00 57.97 299 GLY A CA 1
ATOM 2282 C C . GLY A 1 299 ? 6.460 -2.370 8.356 1.00 57.97 299 GLY A C 1
ATOM 2283 O O . GLY A 1 299 ? 7.381 -3.174 8.225 1.00 57.97 299 GLY A O 1
ATOM 2284 N N . GLN A 1 300 ? 5.237 -2.771 8.717 1.00 61.69 300 GLN A N 1
ATOM 2285 C CA . GLN A 1 300 ? 4.914 -4.162 9.057 1.00 61.69 300 GLN A CA 1
ATOM 2286 C C . GLN A 1 300 ? 4.156 -4.868 7.920 1.00 61.69 300 GLN A C 1
ATOM 2288 O O . GLN A 1 300 ? 2.944 -4.727 7.773 1.00 61.69 300 GLN A O 1
ATOM 2293 N N . SER A 1 301 ? 4.842 -5.722 7.152 1.00 61.16 301 SER A N 1
ATOM 2294 C CA . SER A 1 301 ? 4.207 -6.577 6.123 1.00 61.16 301 SER A CA 1
ATOM 2295 C C . SER A 1 301 ? 3.252 -7.646 6.695 1.00 61.16 301 SER A C 1
ATOM 2297 O O . SER A 1 301 ? 2.487 -8.267 5.953 1.00 61.16 301 SER A O 1
ATOM 2299 N N . TYR A 1 302 ? 3.298 -7.881 8.011 1.00 72.25 302 TYR A N 1
ATOM 2300 C CA . TYR A 1 302 ? 2.453 -8.828 8.744 1.00 72.25 302 TYR A CA 1
ATOM 2301 C C . TYR A 1 302 ? 1.600 -8.070 9.763 1.00 72.25 302 TYR A C 1
ATOM 2303 O O . TYR A 1 302 ? 1.999 -7.888 10.916 1.00 72.25 302 TYR A O 1
ATOM 2311 N N . LYS A 1 303 ? 0.421 -7.607 9.333 1.00 81.31 303 LYS A N 1
ATOM 2312 C CA . LYS A 1 303 ? -0.343 -6.594 10.077 1.00 81.31 303 LYS A CA 1
ATOM 2313 C C . LYS A 1 303 ? -0.877 -7.039 11.437 1.00 81.31 303 LYS A C 1
ATOM 2315 O O . LYS A 1 303 ? -1.201 -6.169 12.230 1.00 81.31 303 LYS A O 1
ATOM 2320 N N . THR A 1 304 ? -0.899 -8.337 11.761 1.00 85.69 304 THR A N 1
ATOM 2321 C CA . THR A 1 304 ? -1.276 -8.836 13.100 1.00 85.69 304 THR A CA 1
ATOM 2322 C C . THR A 1 304 ? -0.561 -8.063 14.213 1.00 85.69 304 THR A C 1
ATOM 2324 O O . THR A 1 304 ? -1.221 -7.590 15.127 1.00 85.69 304 THR A O 1
ATOM 2327 N N . LYS A 1 305 ? 0.760 -7.829 14.103 1.00 82.12 305 LYS A N 1
ATOM 2328 C CA . LYS A 1 305 ? 1.512 -7.066 15.120 1.00 82.12 305 LYS A CA 1
ATOM 2329 C C . LYS A 1 305 ? 1.038 -5.616 15.244 1.00 82.12 305 LYS A C 1
ATOM 2331 O O . LYS A 1 305 ? 0.836 -5.146 16.359 1.00 82.12 305 LYS A O 1
ATOM 2336 N N . SER A 1 306 ? 0.843 -4.935 14.114 1.00 85.38 306 SER A N 1
ATOM 2337 C CA . SER A 1 306 ? 0.317 -3.566 14.063 1.00 85.38 306 SER A CA 1
ATOM 2338 C C . SER A 1 306 ? -1.067 -3.479 14.697 1.00 85.38 306 SER A C 1
ATOM 2340 O O . SER A 1 306 ? -1.307 -2.626 15.540 1.00 85.38 306 SER A O 1
ATOM 2342 N N . LEU A 1 307 ? -1.968 -4.391 14.330 1.00 90.88 307 LEU A N 1
ATOM 2343 C CA . LEU A 1 307 ? -3.343 -4.400 14.817 1.00 90.88 307 LEU A CA 1
ATOM 2344 C C . LEU A 1 307 ? -3.402 -4.713 16.321 1.00 90.88 307 LEU A C 1
ATOM 2346 O O . LEU A 1 307 ? -4.104 -4.016 17.041 1.00 90.88 307 LEU A O 1
ATOM 2350 N N . THR A 1 308 ? -2.601 -5.659 16.830 1.00 89.88 308 THR A N 1
ATOM 2351 C CA . THR A 1 308 ? -2.459 -5.889 18.282 1.00 89.88 308 THR A CA 1
ATOM 2352 C C . THR A 1 308 ? -1.913 -4.656 19.014 1.00 89.88 308 THR A C 1
ATOM 2354 O O . THR A 1 308 ? -2.397 -4.333 20.095 1.00 89.88 308 THR A O 1
ATOM 2357 N N . ALA A 1 309 ? -0.940 -3.938 18.441 1.00 87.06 309 ALA A N 1
ATOM 2358 C CA . ALA A 1 309 ? -0.413 -2.710 19.044 1.00 87.06 309 ALA A CA 1
ATOM 2359 C C . ALA A 1 309 ? -1.469 -1.589 19.105 1.00 87.06 309 ALA A C 1
ATOM 2361 O O . ALA A 1 309 ? -1.595 -0.931 20.137 1.00 87.06 309 ALA A O 1
ATOM 2362 N N . VAL A 1 310 ? -2.275 -1.421 18.048 1.00 90.19 310 VAL A N 1
ATOM 2363 C CA . VAL A 1 310 ? -3.415 -0.487 18.041 1.00 90.19 310 VAL A CA 1
ATOM 2364 C C . VAL A 1 310 ? -4.467 -0.893 19.077 1.00 90.19 310 VAL A C 1
ATOM 2366 O O . VAL A 1 310 ? -4.876 -0.056 19.876 1.00 90.19 310 VAL A O 1
ATOM 2369 N N . LEU A 1 311 ? -4.871 -2.168 19.118 1.00 91.81 311 LEU A N 1
ATOM 2370 C CA . LEU A 1 311 ? -5.845 -2.664 20.097 1.00 91.81 311 LEU A CA 1
ATOM 2371 C C . LEU A 1 311 ? -5.385 -2.401 21.536 1.00 91.81 311 LEU A C 1
ATOM 2373 O O . LEU A 1 311 ? -6.175 -1.912 22.338 1.00 91.81 311 LEU A O 1
ATOM 2377 N N . ARG A 1 312 ? -4.102 -2.629 21.849 1.00 90.06 312 ARG A N 1
ATOM 2378 C CA . ARG A 1 312 ? -3.529 -2.304 23.164 1.00 90.06 312 ARG A CA 1
ATOM 2379 C C . ARG A 1 312 ? -3.570 -0.812 23.481 1.00 90.06 312 ARG A C 1
ATOM 2381 O O . ARG A 1 312 ? -3.944 -0.450 24.591 1.00 90.06 312 ARG A O 1
ATOM 2388 N N . HIS A 1 313 ? -3.223 0.047 22.522 1.00 88.81 313 HIS A N 1
ATOM 2389 C CA . HIS A 1 313 ? -3.237 1.504 22.708 1.00 88.81 313 HIS A CA 1
ATOM 2390 C C . HIS A 1 313 ? -4.640 2.051 23.042 1.00 88.81 313 HIS A C 1
ATOM 2392 O O . HIS A 1 313 ? -4.758 3.040 23.763 1.00 88.81 313 HIS A O 1
ATOM 2398 N N . TYR A 1 314 ? -5.700 1.386 22.568 1.00 90.19 314 TYR A N 1
ATOM 2399 C CA . TYR A 1 314 ? -7.097 1.743 22.848 1.00 90.19 314 TYR A CA 1
ATOM 2400 C C . TYR A 1 314 ? -7.789 0.858 23.905 1.00 90.19 314 TYR A C 1
ATOM 2402 O O . TYR A 1 314 ? -8.996 0.988 24.085 1.00 90.19 314 TYR A O 1
ATOM 2410 N N . GLU A 1 315 ? -7.047 0.001 24.621 1.00 91.19 315 GLU A N 1
ATOM 2411 C CA . GLU A 1 315 ? -7.554 -0.927 25.661 1.00 91.19 315 GLU A CA 1
ATOM 2412 C C . GLU A 1 315 ? -8.524 -2.017 25.138 1.00 91.19 315 GLU A C 1
ATOM 2414 O O . GLU A 1 315 ? -9.219 -2.681 25.906 1.00 91.19 315 GLU A O 1
ATOM 2419 N N . LEU A 1 316 ? -8.538 -2.262 23.824 1.00 91.25 316 LEU A N 1
ATOM 2420 C CA . LEU A 1 316 ? -9.467 -3.166 23.134 1.00 91.25 316 LEU A CA 1
ATOM 2421 C C . LEU A 1 316 ? -8.974 -4.619 23.005 1.00 91.25 316 LEU A C 1
ATOM 2423 O O . LEU A 1 316 ? -9.593 -5.404 22.295 1.00 91.25 316 LEU A O 1
ATOM 2427 N N . GLU A 1 317 ? -7.898 -5.022 23.692 1.00 90.19 317 GLU A N 1
ATOM 2428 C CA . GLU A 1 317 ? -7.395 -6.412 23.636 1.00 90.19 317 GLU A CA 1
ATOM 2429 C C . GLU A 1 317 ? -8.419 -7.457 24.132 1.00 90.19 317 GLU A C 1
ATOM 2431 O O . GLU A 1 317 ? -8.350 -8.610 23.713 1.00 90.19 317 GLU A O 1
ATOM 2436 N N . SER A 1 318 ? -9.391 -7.053 24.961 1.00 89.50 318 SER A N 1
ATOM 2437 C CA . SER A 1 318 ? -10.501 -7.909 25.422 1.00 89.50 318 SER A CA 1
ATOM 2438 C C . SER A 1 318 ? -11.798 -7.763 24.614 1.00 89.50 318 SER A C 1
ATOM 2440 O O . SER A 1 318 ? -12.690 -8.585 24.781 1.00 89.50 318 SER A O 1
ATOM 2442 N N . ASN A 1 319 ? -11.925 -6.726 23.774 1.00 91.94 319 ASN A N 1
ATOM 2443 C CA . ASN A 1 319 ? -13.134 -6.425 22.987 1.00 91.94 319 ASN A CA 1
ATOM 2444 C C . ASN A 1 319 ? -12.768 -5.964 21.552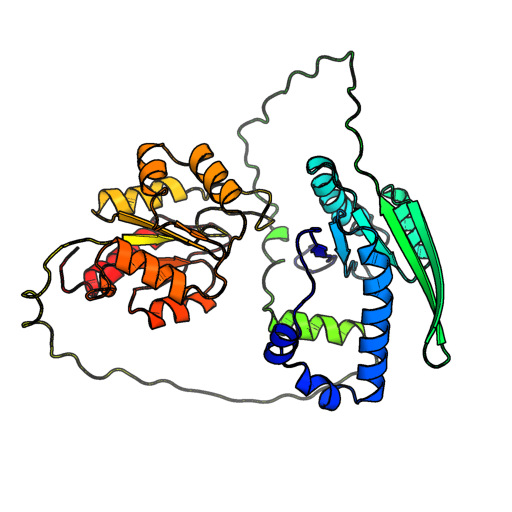 1.00 91.94 319 ASN A C 1
ATOM 2446 O O . ASN A 1 319 ? -13.161 -4.864 21.138 1.00 91.94 319 ASN A O 1
ATOM 2450 N N . PRO A 1 320 ? -11.965 -6.739 20.794 1.00 94.00 320 PRO A N 1
ATOM 2451 C CA . PRO A 1 320 ? -11.466 -6.332 19.478 1.00 94.00 320 PRO A CA 1
ATOM 2452 C C . PRO A 1 320 ? -12.572 -6.012 18.463 1.00 94.00 320 PRO A C 1
ATOM 2454 O O . PRO A 1 320 ? -12.389 -5.163 17.596 1.00 94.00 320 PRO A O 1
ATOM 2457 N N . GLU A 1 321 ? -13.746 -6.620 18.591 1.00 94.62 321 GLU A N 1
ATOM 2458 C CA . GLU A 1 321 ? -14.939 -6.372 17.776 1.00 94.62 321 GLU A CA 1
ATOM 2459 C C . GLU A 1 321 ? -15.422 -4.906 17.743 1.00 94.62 321 GLU A C 1
ATOM 2461 O O . GLU A 1 321 ? -16.148 -4.525 16.825 1.00 94.62 321 GLU A O 1
ATOM 2466 N N . CYS A 1 322 ? -15.006 -4.073 18.704 1.00 95.00 322 CYS A N 1
ATOM 2467 C CA . CYS A 1 322 ? -15.280 -2.631 18.735 1.00 95.00 322 CYS A CA 1
ATOM 2468 C C . CYS A 1 322 ? -14.310 -1.807 17.854 1.00 95.00 322 CYS A C 1
ATOM 2470 O O . CYS A 1 322 ? -14.498 -0.605 17.646 1.00 95.00 322 CYS A O 1
ATOM 2472 N N . ALA A 1 323 ? -13.275 -2.440 17.297 1.00 96.38 323 ALA A N 1
ATOM 2473 C CA . ALA A 1 323 ? -12.442 -1.890 16.234 1.00 96.38 323 ALA A CA 1
ATOM 2474 C C . ALA A 1 323 ? -12.978 -2.276 14.843 1.00 96.38 323 ALA A C 1
ATOM 2476 O O . ALA A 1 323 ? -13.733 -3.229 14.679 1.00 96.38 323 ALA A O 1
ATOM 2477 N N . VAL A 1 324 ? -12.534 -1.577 13.800 1.00 97.88 324 VAL A N 1
ATOM 2478 C CA . VAL A 1 324 ? -12.721 -2.011 12.408 1.00 97.88 324 VAL A CA 1
ATOM 2479 C C . VAL A 1 324 ? -11.526 -1.619 11.550 1.00 97.88 324 VAL A C 1
ATOM 2481 O O . VAL A 1 324 ? -11.006 -0.512 11.674 1.00 97.88 324 VAL A O 1
ATOM 2484 N N . PHE A 1 325 ? -11.086 -2.530 10.678 1.00 97.75 325 PHE A N 1
ATOM 2485 C CA . PHE A 1 325 ? -9.928 -2.334 9.810 1.00 97.75 325 PHE A CA 1
ATOM 2486 C C . PHE A 1 325 ? -10.306 -2.177 8.333 1.00 97.75 325 PHE A C 1
ATOM 2488 O O . PHE A 1 325 ? -10.924 -3.064 7.738 1.00 97.75 325 PHE A O 1
ATOM 2495 N N . PHE A 1 326 ? -9.899 -1.050 7.748 1.00 97.75 326 PHE A N 1
ATOM 2496 C CA . PHE A 1 326 ? -10.101 -0.665 6.353 1.00 97.75 326 PHE A CA 1
ATOM 2497 C C . PHE A 1 326 ? -8.804 -0.859 5.557 1.00 97.75 326 PHE A C 1
ATOM 2499 O O . PHE A 1 326 ? -7.796 -0.225 5.861 1.00 97.75 326 PHE A O 1
ATOM 2506 N N . ASP A 1 327 ? -8.823 -1.717 4.536 1.00 95.75 327 ASP A N 1
ATOM 2507 C CA . ASP A 1 327 ? -7.618 -2.117 3.791 1.00 95.75 327 ASP A CA 1
ATOM 2508 C C . ASP A 1 327 ? -7.976 -2.505 2.342 1.00 95.75 327 ASP A C 1
ATOM 2510 O O . ASP A 1 327 ? -9.054 -3.055 2.076 1.00 95.75 327 ASP A O 1
ATOM 2514 N N . ASP A 1 328 ? -7.101 -2.209 1.377 1.00 92.06 328 ASP A N 1
ATOM 2515 C CA . ASP A 1 328 ? -7.338 -2.482 -0.044 1.00 92.06 328 ASP A CA 1
ATOM 2516 C C . ASP A 1 328 ? -6.919 -3.904 -0.471 1.00 92.06 328 ASP A C 1
ATOM 2518 O O . ASP A 1 328 ? -7.364 -4.396 -1.513 1.00 92.06 328 ASP A O 1
ATOM 2522 N N . LEU A 1 329 ? -6.131 -4.616 0.334 1.00 84.19 329 LEU A N 1
ATOM 2523 C CA . LEU A 1 329 ? -5.663 -5.964 0.052 1.00 84.19 329 LEU A CA 1
ATOM 2524 C C . LEU A 1 329 ? -6.502 -6.986 0.824 1.00 84.19 329 LEU A C 1
ATOM 2526 O O . LEU A 1 329 ? -6.368 -7.181 2.028 1.00 84.19 329 LEU A O 1
ATOM 2530 N N . TRP A 1 330 ? -7.323 -7.761 0.107 1.00 86.06 330 TRP A N 1
ATOM 2531 C CA . TRP A 1 330 ? -8.123 -8.839 0.717 1.00 86.06 330 TRP A CA 1
ATOM 2532 C C . TRP A 1 330 ? -7.259 -9.882 1.457 1.00 86.06 330 TRP A C 1
ATOM 2534 O O . TRP A 1 330 ? -7.703 -10.500 2.422 1.00 86.06 330 TRP A O 1
ATOM 2544 N N . SER A 1 331 ? -5.989 -10.034 1.066 1.00 80.44 331 SER A N 1
ATOM 2545 C CA . SER A 1 331 ? -5.001 -10.861 1.771 1.00 80.44 331 SER A CA 1
ATOM 2546 C C . SER A 1 331 ? -4.680 -10.396 3.194 1.00 80.44 331 SER A C 1
ATOM 2548 O O . SER A 1 331 ? -4.112 -11.184 3.950 1.00 80.44 331 SER A O 1
ATOM 2550 N N . ASN A 1 332 ? -5.025 -9.160 3.564 1.00 87.06 332 ASN A N 1
ATOM 2551 C CA . ASN A 1 332 ? -4.832 -8.614 4.904 1.00 87.06 332 ASN A CA 1
ATOM 2552 C C . ASN A 1 332 ? -6.021 -8.904 5.835 1.00 87.06 332 ASN A C 1
ATOM 2554 O O . ASN A 1 332 ? -5.843 -8.842 7.051 1.00 87.06 332 ASN A O 1
ATOM 2558 N N . LYS A 1 333 ? -7.179 -9.348 5.308 1.00 91.69 333 LYS A N 1
ATOM 2559 C CA . LYS A 1 333 ? -8.322 -9.812 6.120 1.00 91.69 333 LYS A CA 1
ATOM 2560 C C . LYS A 1 333 ? -7.901 -10.866 7.146 1.00 91.69 333 LYS A C 1
ATOM 2562 O O . LYS A 1 333 ? -8.258 -10.759 8.308 1.00 91.69 333 LYS A O 1
ATOM 2567 N N . LYS A 1 334 ? -7.046 -11.817 6.751 1.00 90.12 334 LYS A N 1
ATOM 2568 C CA . LYS A 1 334 ? -6.508 -12.860 7.647 1.00 90.12 334 LYS A CA 1
ATOM 2569 C C . LYS A 1 334 ? -5.792 -12.296 8.889 1.00 90.12 334 LYS A C 1
ATOM 2571 O O . LYS A 1 334 ? -5.710 -12.983 9.899 1.00 90.12 334 LYS A O 1
ATOM 2576 N N . TYR A 1 335 ? -5.240 -11.080 8.808 1.00 90.62 335 TYR A N 1
ATOM 2577 C CA . TYR A 1 335 ? -4.581 -10.421 9.935 1.00 90.62 335 TYR A CA 1
ATOM 2578 C C . TYR A 1 335 ? -5.609 -9.792 10.881 1.00 90.62 335 TYR A C 1
ATOM 2580 O O . TYR A 1 335 ? -5.454 -9.933 12.089 1.00 90.62 335 TYR A O 1
ATOM 2588 N N . ALA A 1 336 ? -6.673 -9.184 10.345 1.00 93.25 336 ALA A N 1
ATOM 2589 C CA . ALA A 1 336 ? -7.824 -8.722 11.124 1.00 93.25 336 ALA A CA 1
ATOM 2590 C C . ALA A 1 336 ? -8.537 -9.892 11.825 1.00 93.25 336 ALA A C 1
ATOM 2592 O O . ALA A 1 336 ? -8.705 -9.871 13.041 1.00 93.25 336 ALA A O 1
ATOM 2593 N N . ASP A 1 337 ? -8.817 -10.966 11.082 1.00 93.69 337 ASP A N 1
ATOM 2594 C CA . ASP A 1 337 ? -9.385 -12.211 11.608 1.00 93.69 337 ASP A CA 1
ATOM 2595 C C . ASP A 1 337 ? -8.517 -12.790 12.743 1.00 93.69 337 ASP A C 1
ATOM 2597 O O . ASP A 1 337 ? -9.042 -13.234 13.759 1.00 93.69 337 ASP A O 1
ATOM 2601 N N . SER A 1 338 ? -7.181 -12.731 12.614 1.00 92.81 338 SER A N 1
ATOM 2602 C CA . SER A 1 338 ? -6.245 -13.223 13.643 1.00 92.81 338 SER A CA 1
ATOM 2603 C C . SER A 1 338 ? -6.204 -12.403 14.938 1.00 92.81 338 SER A C 1
ATOM 2605 O O . SER A 1 338 ? -5.592 -12.853 15.904 1.00 92.81 338 SER A O 1
ATOM 2607 N N . VAL A 1 339 ? -6.825 -11.218 14.963 1.00 93.94 339 VAL A N 1
ATOM 2608 C CA . VAL A 1 339 ? -6.961 -10.371 16.162 1.00 93.94 339 VAL A CA 1
ATOM 2609 C C . VAL A 1 339 ? -8.424 -10.093 16.535 1.00 93.94 339 VAL A C 1
ATOM 2611 O O . VAL A 1 339 ? -8.671 -9.270 17.405 1.00 93.94 339 VAL A O 1
ATOM 2614 N N . GLY A 1 340 ? -9.393 -10.756 15.891 1.00 94.56 340 GLY A N 1
ATOM 2615 C CA . GLY A 1 340 ? -10.822 -10.644 16.213 1.00 94.56 340 GLY A CA 1
ATOM 2616 C C . GLY A 1 340 ? -11.538 -9.379 15.719 1.00 94.56 340 GLY A C 1
ATOM 2617 O O . GLY A 1 340 ? -12.681 -9.161 16.105 1.00 94.56 340 GLY A O 1
ATOM 2618 N N . ILE A 1 341 ? -10.915 -8.547 14.873 1.00 96.31 341 ILE A N 1
ATOM 2619 C CA . ILE A 1 341 ? -11.515 -7.271 14.437 1.00 96.31 341 ILE A CA 1
ATOM 2620 C C . ILE A 1 341 ? -12.295 -7.413 13.111 1.00 96.31 341 ILE A C 1
ATOM 2622 O O . ILE A 1 341 ? -11.805 -8.050 12.171 1.00 96.31 341 ILE A O 1
ATOM 2626 N N . PRO A 1 342 ? -13.469 -6.770 12.969 1.00 97.31 342 PRO A N 1
ATOM 2627 C CA . PRO A 1 342 ? -14.132 -6.539 11.691 1.00 97.31 342 PRO A CA 1
ATOM 2628 C C . PRO A 1 342 ? -13.212 -6.005 10.582 1.00 97.31 342 PRO A C 1
ATOM 2630 O O . PRO A 1 342 ? -12.416 -5.088 10.784 1.00 97.31 342 PRO A O 1
ATOM 2633 N N . PHE A 1 343 ? -13.382 -6.538 9.368 1.00 97.06 343 PHE A N 1
ATOM 2634 C CA . PHE A 1 343 ? -12.649 -6.122 8.168 1.00 97.06 343 PHE A CA 1
ATOM 2635 C C . PHE A 1 343 ? -13.574 -5.486 7.127 1.00 97.06 343 PHE A C 1
ATOM 2637 O O . PHE A 1 343 ? -14.655 -6.009 6.827 1.00 97.06 343 PHE A O 1
ATOM 2644 N N . GLU A 1 344 ? -13.119 -4.398 6.511 1.00 97.75 344 GLU A N 1
ATOM 2645 C CA . GLU A 1 344 ? -13.797 -3.706 5.421 1.00 97.75 344 GLU A CA 1
ATOM 2646 C C . GLU A 1 344 ? -12.862 -3.501 4.222 1.00 97.75 344 GLU A C 1
ATOM 2648 O O . GLU A 1 344 ? -11.769 -2.944 4.328 1.00 97.75 344 GLU A O 1
ATOM 2653 N N . LYS A 1 345 ? -13.307 -3.972 3.052 1.00 96.12 345 LYS A N 1
ATOM 2654 C CA . LYS A 1 345 ? -12.492 -4.021 1.837 1.00 96.12 345 LYS A CA 1
ATOM 2655 C C . LYS A 1 345 ? -12.601 -2.711 1.061 1.00 96.12 345 LYS A C 1
ATOM 2657 O O . LYS A 1 345 ? -13.569 -2.477 0.339 1.00 96.12 345 LYS A O 1
ATOM 2662 N N . VAL A 1 346 ? -11.556 -1.899 1.141 1.00 93.06 346 VAL A N 1
ATOM 2663 C CA . VAL A 1 346 ? -11.419 -0.658 0.370 1.00 93.06 346 VAL A CA 1
ATOM 2664 C C . VAL A 1 346 ? -11.116 -0.977 -1.101 1.00 93.06 346 VAL A C 1
ATOM 2666 O O . VAL A 1 346 ? -10.638 -2.068 -1.425 1.00 93.06 346 VAL A O 1
ATOM 2669 N N . ASN A 1 347 ? -11.443 -0.076 -2.031 1.00 86.12 347 ASN A N 1
ATOM 2670 C CA . ASN A 1 347 ? -11.155 -0.262 -3.457 1.00 86.12 347 ASN A CA 1
ATOM 2671 C C . ASN A 1 347 ? -9.912 0.557 -3.872 1.00 86.12 347 ASN A C 1
ATOM 2673 O O . ASN A 1 347 ? -10.001 1.785 -3.858 1.00 86.12 347 ASN A O 1
ATOM 2677 N N . PRO A 1 348 ? -8.796 -0.072 -4.299 1.00 80.75 348 PRO A N 1
ATOM 2678 C CA . PRO A 1 348 ? -7.536 0.628 -4.585 1.00 80.75 348 PRO A CA 1
ATOM 2679 C C . PRO A 1 348 ? -7.598 1.634 -5.747 1.00 80.75 348 PRO A C 1
ATOM 2681 O O . PRO A 1 348 ? -6.747 2.517 -5.832 1.00 80.75 348 PRO A O 1
ATOM 2684 N N . ASP A 1 349 ? -8.607 1.535 -6.625 1.00 78.75 349 ASP A N 1
ATOM 2685 C CA . ASP A 1 349 ? -8.869 2.509 -7.701 1.00 78.75 349 ASP A CA 1
ATOM 2686 C C . ASP A 1 349 ? -9.456 3.841 -7.186 1.00 78.75 349 ASP A C 1
ATOM 2688 O O . ASP A 1 349 ? -9.511 4.827 -7.929 1.00 78.75 349 ASP A O 1
ATOM 2692 N N . TYR A 1 350 ? -9.980 3.852 -5.955 1.00 84.56 350 TYR A N 1
ATOM 2693 C CA . TYR A 1 350 ? -10.786 4.944 -5.396 1.00 84.56 350 TYR A CA 1
ATOM 2694 C C . TYR A 1 350 ? -10.320 5.401 -4.011 1.00 84.56 350 TYR A C 1
ATOM 2696 O O . TYR A 1 350 ? -10.509 6.575 -3.695 1.00 84.56 350 TYR A O 1
ATOM 2704 N N . GLY A 1 351 ? -9.681 4.531 -3.225 1.00 90.88 351 GLY A N 1
ATOM 2705 C CA . GLY A 1 351 ? -9.391 4.736 -1.805 1.00 90.88 351 GLY A CA 1
ATOM 2706 C C . GLY A 1 351 ? -10.642 4.606 -0.933 1.00 90.88 351 GLY A C 1
ATOM 2707 O O . GLY A 1 351 ? -11.694 4.151 -1.395 1.00 90.88 351 GLY A O 1
ATOM 2708 N N . VAL A 1 352 ? -10.531 4.972 0.346 1.00 95.94 352 VAL A N 1
ATOM 2709 C CA . VAL A 1 352 ? -11.635 4.830 1.305 1.00 95.94 352 VAL A CA 1
ATOM 2710 C C . VAL A 1 352 ? -12.788 5.792 0.995 1.00 95.94 352 VAL A C 1
ATOM 2712 O O . VAL A 1 352 ? -12.582 6.952 0.633 1.00 95.94 352 VAL A O 1
ATOM 2715 N N . SER A 1 353 ? -14.015 5.290 1.143 1.00 95.88 353 SER A N 1
ATOM 2716 C CA . SER A 1 353 ? -15.257 6.022 0.877 1.00 95.88 353 SER A CA 1
ATOM 2717 C C . SER A 1 353 ? -16.153 6.124 2.111 1.00 95.88 353 SER A C 1
ATOM 2719 O O . SER A 1 353 ? -16.052 5.326 3.049 1.00 95.88 353 SER A O 1
ATOM 2721 N N . MET A 1 354 ? -17.114 7.049 2.064 1.00 96.38 354 MET A N 1
ATOM 2722 C CA . MET A 1 354 ? -18.206 7.136 3.038 1.00 96.38 354 MET A CA 1
ATOM 2723 C C . MET A 1 354 ? -19.017 5.836 3.114 1.00 96.38 354 MET A C 1
ATOM 2725 O O . MET A 1 354 ? -19.560 5.516 4.171 1.00 96.38 354 MET A O 1
ATOM 2729 N N . SER A 1 355 ? -19.108 5.083 2.009 1.00 95.12 355 SER A N 1
ATOM 2730 C CA . SER A 1 355 ? -19.789 3.786 2.002 1.00 95.12 355 SER A CA 1
ATOM 2731 C C . SER A 1 355 ? -19.002 2.741 2.785 1.00 95.12 355 SER A C 1
ATOM 2733 O O . SER A 1 355 ? -19.604 2.036 3.588 1.00 95.12 355 SER A O 1
ATOM 2735 N N . ASN A 1 356 ? -17.677 2.667 2.602 1.00 96.81 356 ASN A N 1
ATOM 2736 C CA . ASN A 1 356 ? -16.844 1.731 3.357 1.00 96.81 356 ASN A CA 1
ATOM 2737 C C . ASN A 1 356 ? -16.950 2.018 4.856 1.00 96.81 356 ASN A C 1
ATOM 2739 O O . ASN A 1 356 ? -17.276 1.118 5.622 1.00 96.81 356 ASN A O 1
ATOM 2743 N N . VAL A 1 357 ? -16.752 3.273 5.278 1.00 97.06 357 VAL A N 1
ATOM 2744 C CA . VAL A 1 357 ? -16.794 3.628 6.706 1.00 97.06 357 VAL A CA 1
ATOM 2745 C C . VAL A 1 357 ? -18.154 3.328 7.336 1.00 97.06 357 VAL A C 1
ATOM 2747 O O . VAL A 1 357 ? -18.194 2.736 8.411 1.00 97.06 357 VAL A O 1
ATOM 2750 N N . LYS A 1 358 ? -19.272 3.612 6.656 1.00 97.44 358 LYS A N 1
ATOM 2751 C CA . LYS A 1 358 ? -20.607 3.244 7.161 1.00 97.44 358 LYS A CA 1
ATOM 2752 C C . LYS A 1 358 ? -20.798 1.731 7.287 1.00 97.44 358 LYS A C 1
ATOM 2754 O O . LYS A 1 358 ? -21.354 1.284 8.285 1.00 97.44 358 LYS A O 1
ATOM 2759 N N . THR A 1 359 ? -20.305 0.941 6.332 1.00 97.31 359 THR A N 1
ATOM 2760 C CA . THR A 1 359 ? -20.339 -0.529 6.405 1.00 97.31 359 THR A CA 1
ATOM 2761 C C . THR A 1 359 ? -19.433 -1.070 7.517 1.00 97.31 359 THR A C 1
ATOM 2763 O O . THR A 1 359 ? -19.829 -1.981 8.239 1.00 97.31 359 THR A O 1
ATOM 2766 N N . GLY A 1 360 ? -18.244 -0.494 7.705 1.00 96.62 360 GLY A N 1
ATOM 2767 C CA . GLY A 1 360 ? -17.313 -0.874 8.768 1.00 96.62 360 GLY A CA 1
ATOM 2768 C C . GLY A 1 360 ? -17.836 -0.555 10.171 1.00 96.62 360 GLY A C 1
ATOM 2769 O O . GLY A 1 360 ? -17.820 -1.417 11.046 1.00 96.62 360 GLY A O 1
ATOM 2770 N N . ILE A 1 361 ? -18.377 0.650 10.364 1.00 96.38 361 ILE A N 1
ATOM 2771 C CA . ILE A 1 361 ? -19.037 1.068 11.609 1.00 96.38 361 ILE A CA 1
ATOM 2772 C C . ILE A 1 361 ? -20.296 0.230 11.878 1.00 96.38 361 ILE A C 1
ATOM 2774 O O . ILE A 1 361 ? -20.579 -0.077 13.032 1.00 96.38 361 ILE A O 1
ATOM 2778 N N . GLY A 1 362 ? -21.026 -0.180 10.832 1.00 96.31 362 GLY A N 1
ATOM 2779 C CA . GLY A 1 362 ? -22.124 -1.148 10.935 1.00 96.31 362 GLY A CA 1
ATOM 2780 C C . GLY A 1 362 ? -21.660 -2.480 11.525 1.00 96.31 362 GLY A C 1
ATOM 2781 O O . GLY A 1 362 ? -22.169 -2.892 12.560 1.00 96.31 362 GLY A O 1
ATOM 2782 N N . LYS A 1 363 ? -20.608 -3.084 10.958 1.00 95.75 363 LYS A N 1
ATOM 2783 C CA . LYS A 1 363 ? -20.016 -4.331 11.476 1.00 95.75 363 LYS A CA 1
ATOM 2784 C C . LYS A 1 363 ? -19.538 -4.201 12.924 1.00 95.75 363 LYS A C 1
ATOM 2786 O O . LYS A 1 363 ? -19.796 -5.097 13.720 1.00 95.75 363 LYS A O 1
ATOM 2791 N N . ALA A 1 364 ? -18.874 -3.100 13.283 1.00 93.50 364 ALA A N 1
ATOM 2792 C CA . ALA A 1 364 ? -18.488 -2.853 14.673 1.00 93.50 364 ALA A CA 1
ATOM 2793 C C . ALA A 1 364 ? -19.728 -2.764 15.584 1.00 93.50 364 ALA A C 1
ATOM 2795 O O . ALA A 1 364 ? -19.763 -3.387 16.636 1.00 93.50 364 ALA A O 1
ATOM 2796 N N . ARG A 1 365 ? -20.798 -2.081 15.155 1.00 92.62 365 ARG A N 1
ATOM 2797 C CA . ARG A 1 365 ? -22.074 -1.980 15.894 1.00 92.62 365 ARG A CA 1
ATOM 2798 C C . ARG A 1 365 ? -22.824 -3.293 16.057 1.00 92.62 365 ARG A C 1
ATOM 2800 O O . ARG A 1 365 ? -23.487 -3.474 17.069 1.00 92.62 365 ARG A O 1
ATOM 2807 N N . GLU A 1 366 ? -22.726 -4.176 15.074 1.00 91.38 366 GLU A N 1
ATOM 2808 C CA . GLU A 1 366 ? -23.360 -5.496 15.086 1.00 91.38 366 GLU A CA 1
ATOM 2809 C C . GLU A 1 366 ? -22.643 -6.489 16.011 1.00 91.38 366 GLU A C 1
ATOM 2811 O O . GLU A 1 366 ? -23.277 -7.428 16.474 1.00 91.38 366 GLU A O 1
ATOM 2816 N N . ASN A 1 367 ? -21.344 -6.299 16.282 1.00 87.81 367 ASN A N 1
ATOM 2817 C CA . ASN A 1 367 ? -20.531 -7.272 17.024 1.00 87.81 367 ASN A CA 1
ATOM 2818 C C . ASN A 1 367 ? -20.022 -6.754 18.387 1.00 87.81 367 ASN A C 1
ATOM 2820 O O . ASN A 1 367 ? -19.804 -7.557 19.289 1.00 87.81 367 ASN A O 1
ATOM 2824 N N . CYS A 1 368 ? -19.827 -5.441 18.565 1.00 90.56 368 CYS A N 1
ATOM 2825 C CA . CYS A 1 368 ? -19.221 -4.844 19.763 1.00 90.56 368 CYS A CA 1
ATOM 2826 C C . CYS A 1 368 ? -20.088 -5.003 21.022 1.00 90.56 368 CYS A C 1
ATOM 2828 O O . CYS A 1 368 ? -21.005 -4.217 21.275 1.00 90.56 368 CYS A O 1
ATOM 2830 N N . ARG A 1 369 ? -19.717 -5.965 21.874 1.00 86.06 369 ARG A N 1
ATOM 2831 C CA . ARG A 1 369 ? -20.377 -6.277 23.158 1.00 86.06 369 ARG A CA 1
ATOM 2832 C C . ARG A 1 369 ? -20.438 -5.102 24.139 1.00 86.06 369 ARG A C 1
ATOM 2834 O O . ARG A 1 369 ? -21.344 -5.032 24.967 1.00 86.06 369 ARG A O 1
ATOM 2841 N N . CYS A 1 370 ? -19.516 -4.146 24.022 1.00 82.81 370 CYS A N 1
ATOM 2842 C CA . CYS A 1 370 ? -19.509 -2.930 24.835 1.00 82.81 370 CYS A CA 1
ATOM 2843 C C . CYS A 1 370 ? -20.501 -1.849 24.378 1.00 82.81 370 CYS A C 1
ATOM 2845 O O . CYS A 1 370 ? -20.808 -0.947 25.163 1.00 82.81 370 CYS A O 1
ATOM 2847 N N . GLY A 1 371 ? -21.020 -1.942 23.150 1.00 79.12 371 GLY A N 1
ATOM 2848 C CA . GLY A 1 371 ? -21.774 -0.882 22.482 1.00 79.12 371 GLY A CA 1
ATOM 2849 C C . GLY A 1 371 ? -20.884 0.242 21.929 1.00 79.12 371 GLY A C 1
ATOM 2850 O O . GLY A 1 371 ? -19.848 0.566 22.510 1.00 79.12 371 GLY A O 1
ATOM 2851 N N . VAL A 1 372 ? -21.333 0.834 20.811 1.00 78.75 372 VAL A N 1
ATOM 2852 C CA . VAL A 1 372 ? -20.586 1.793 19.963 1.00 78.75 372 VAL A CA 1
ATOM 2853 C C . VAL A 1 372 ? -21.136 3.219 20.020 1.00 78.75 372 VAL A C 1
ATOM 2855 O O . VAL A 1 372 ? -22.124 3.504 19.288 1.00 78.75 372 VAL A O 1
#

Radius of gyration: 25.47 Å; chains: 1; bounding box: 60×66×65 Å